Protein AF-A0A349GW10-F1 (afdb_monomer)

Foldseek 3Di:
DDDDDDDDDDDDDDDDPDDDDDPPPPPPDDPDDVVNVVVVVLVVLLVVLLVLLVVCVVVPHDLVSVLVSLVVLLVPPDCSSLSSLVSSLVVCLPPVVVLVSSLVVLLVVCVSPLSSLLSSLLSQLQSCQVVVNLVSNLVSLVVSVVSVRQLVSCQVSLVSSLLSDLQPDDPVSLVSSLVSLVVSLPDPPDDLVVVLVSLVSNLVSCVSVLVLVSNLVSLVVPRRPDDPVVSLLSNLQSVLSVCVVVVNLVSSLVSLVVNLVVLVPDPFFDQDPSPRDGADSLLVNLVSLLVNLVSLVPPPPSNVVSLVSLVSSLVSLVVRLVPDDCPDPNNVVSVVSSVVRDDRDD

Sequence (346 aa):
MKQWAWLLGLAVVIVVVVLSWDRDASVQDPPVDPRVAEEQARQQRIEQQKSIGLDLIQRGLPEAAFAHYLAQVDVLGDPVVGQGIIAVLNLARTNDVLIGQFVASAYEQGDRLPVTRNRVASWTLTRATDAADAGGFIKATRTAIERGTPADGLYAAFSKGFYGFIEKTGDGDRAAIMDLLGTLRKAPDLADSLRGAYAAAALDGAFIMNDFKTVKAIVDAGVPGYDEAWHAELSEKAMAHLALQEGRPEEAIALFQKHIERVAAWKEPVINPMTGRPVPTEAVLGFNEKRIGDIWGGVPGREAEAAAAYRRARQHYQQALASLDPASPDYAEAARELEAVPAVVQ

Mean predicted aligned error: 10.68 Å

Secondary structure (DSSP, 8-state):
---------------------------PPPPPPHHHHHHHHHHHHHHHHHHHHHHHHHT---HHHHHHHHHHHHTT-SHHHHHHHHHHHHHGGG-HHHHHHHHHHHHHHHTT-HHHHHHHHHHHHHHHHHTT-HHHHHHHHHHHHHTT--HHHHHHHHHHHHHHHHTTS-HHHHHHHHHHHHHHHT-TT--HHHHHHHHHHHHHHHHHTT-HHHHHHHHHH--TT--HHHHHHHHHHHHHHHHHHTT-HHHHHHHHHHHHHHHTT--SPEEPTTT--EE-HHHHHHHHHHHHHHHHHTSTT-HHHHHHHHHHHHHHHHHHHHHS-TTSHHHHHHHHHHHHSPP---

Radius of gyration: 30.55 Å; Cα contacts (8 Å, |Δi|>4): 328; chains: 1; bounding box: 101×45×73 Å

Structure (mmCIF, N/CA/C/O backbone):
data_AF-A0A349GW10-F1
#
_entry.id   AF-A0A349GW10-F1
#
loop_
_atom_site.group_PDB
_atom_site.id
_atom_site.type_symbol
_atom_site.label_atom_id
_atom_site.label_alt_id
_atom_site.label_comp_id
_atom_site.label_asym_id
_atom_site.label_entity_id
_atom_site.label_seq_id
_atom_site.pdbx_PDB_ins_code
_atom_site.Cartn_x
_atom_site.Cartn_y
_atom_site.Cartn_z
_atom_site.occupancy
_atom_site.B_iso_or_equiv
_atom_site.auth_seq_id
_atom_site.auth_comp_id
_atom_site.auth_asym_id
_atom_site.auth_atom_id
_atom_site.pdbx_PDB_model_num
ATOM 1 N N . MET A 1 1 ? 59.932 26.415 33.134 1.00 37.25 1 MET A N 1
ATOM 2 C CA . MET A 1 1 ? 59.511 25.009 33.324 1.00 37.25 1 MET A CA 1
ATOM 3 C C . MET A 1 1 ? 59.114 24.496 31.950 1.00 37.25 1 MET A C 1
ATOM 5 O O . MET A 1 1 ? 58.154 25.004 31.399 1.00 37.25 1 MET A O 1
ATOM 9 N N . LYS A 1 2 ? 60.055 23.897 31.209 1.00 29.39 2 LYS A N 1
ATOM 10 C CA . LYS A 1 2 ? 60.314 22.441 31.139 1.00 29.39 2 LYS A CA 1
ATOM 11 C C . LYS A 1 2 ? 59.042 21.680 30.723 1.00 29.39 2 LYS A C 1
ATOM 13 O O . LYS A 1 2 ? 58.106 21.672 31.503 1.00 29.39 2 LYS A O 1
ATOM 18 N N . GLN A 1 3 ? 58.865 21.248 29.475 1.00 25.39 3 GLN A N 1
ATOM 19 C CA . GLN A 1 3 ? 59.630 20.306 28.635 1.00 25.39 3 GLN A CA 1
ATOM 20 C C . GLN A 1 3 ? 59.149 18.836 28.744 1.00 25.39 3 GLN A C 1
ATOM 22 O O . GLN A 1 3 ? 59.315 18.255 29.807 1.00 25.39 3 GLN A O 1
ATOM 27 N N . TRP A 1 4 ? 58.733 18.283 27.582 1.00 23.62 4 TRP A N 1
ATOM 28 C CA . TRP A 1 4 ? 58.955 16.909 27.051 1.00 23.62 4 TRP A CA 1
ATOM 29 C C . TRP A 1 4 ? 58.155 15.766 27.724 1.00 23.62 4 TRP A C 1
ATOM 31 O O . TRP A 1 4 ? 57.895 15.828 28.914 1.00 23.62 4 TRP A O 1
ATOM 41 N N . ALA A 1 5 ? 57.652 14.720 27.051 1.00 24.91 5 ALA A N 1
ATOM 42 C CA . ALA A 1 5 ? 58.102 13.912 25.898 1.00 24.91 5 ALA A CA 1
ATOM 43 C C . ALA A 1 5 ? 56.850 13.327 25.165 1.00 24.91 5 ALA A C 1
ATOM 45 O O . ALA A 1 5 ? 55.825 13.167 25.817 1.00 24.91 5 ALA A O 1
ATOM 46 N N . TRP A 1 6 ? 56.723 13.071 23.851 1.00 24.16 6 TRP A N 1
ATOM 47 C CA . TRP A 1 6 ? 57.549 12.422 22.808 1.00 24.16 6 TRP A CA 1
ATOM 48 C C . TRP A 1 6 ? 58.071 11.014 23.129 1.00 24.16 6 TRP A C 1
ATOM 50 O O . TRP A 1 6 ? 59.081 10.888 23.803 1.00 24.16 6 TRP A O 1
ATOM 60 N N . LEU A 1 7 ? 57.467 9.996 22.502 1.00 23.41 7 LEU A N 1
ATOM 61 C CA . LEU A 1 7 ? 58.130 8.850 21.849 1.00 23.41 7 LEU A CA 1
ATOM 62 C C . LEU A 1 7 ? 57.224 8.470 20.656 1.00 23.41 7 LEU A C 1
ATOM 64 O O . LEU A 1 7 ? 56.067 8.138 20.878 1.00 23.41 7 LEU A O 1
ATOM 68 N N . LEU A 1 8 ? 57.569 8.759 19.394 1.00 24.33 8 LEU A N 1
ATOM 69 C CA . LEU A 1 8 ? 58.637 8.227 18.510 1.00 24.33 8 LEU A CA 1
ATOM 70 C C . LEU A 1 8 ? 57.988 7.294 17.462 1.00 24.33 8 LEU A C 1
ATOM 72 O O . LEU A 1 8 ? 57.149 6.483 17.823 1.00 24.33 8 LEU A O 1
ATOM 76 N N . GLY A 1 9 ? 58.321 7.334 16.171 1.00 21.53 9 GLY A N 1
ATOM 77 C CA . GLY A 1 9 ? 59.378 8.058 15.453 1.00 21.53 9 GLY A CA 1
ATOM 78 C C . GLY A 1 9 ? 58.978 8.272 13.980 1.00 21.53 9 GLY A C 1
ATOM 79 O O . GLY A 1 9 ? 58.149 7.533 13.463 1.00 21.53 9 GLY A O 1
ATOM 80 N N . LEU A 1 10 ? 59.341 9.404 13.357 1.00 22.31 10 LEU A N 1
ATOM 81 C CA . LEU A 1 10 ? 60.647 9.703 12.717 1.00 22.31 10 LEU A CA 1
ATOM 82 C C . LEU A 1 10 ? 60.867 8.814 11.462 1.00 22.31 10 LEU A C 1
ATOM 84 O O . LEU A 1 10 ? 60.717 7.609 11.562 1.00 22.31 10 LEU A O 1
ATOM 88 N N . ALA A 1 11 ? 61.287 9.275 10.280 1.00 23.06 11 ALA A N 1
ATOM 89 C CA . ALA A 1 11 ? 61.864 10.552 9.872 1.00 23.06 11 ALA A CA 1
ATOM 90 C C . ALA A 1 11 ? 62.061 10.590 8.332 1.00 23.06 11 ALA A C 1
ATOM 92 O O . ALA A 1 11 ? 62.332 9.561 7.729 1.00 23.06 11 ALA A O 1
ATOM 93 N N . VAL A 1 12 ? 62.071 11.811 7.781 1.00 24.38 12 VAL A N 1
ATOM 94 C CA . VAL A 1 12 ? 63.100 12.365 6.866 1.00 24.38 12 VAL A CA 1
ATOM 95 C C . VAL A 1 12 ? 63.198 11.889 5.400 1.00 24.38 12 VAL A C 1
ATOM 97 O O . VAL A 1 12 ? 63.632 10.797 5.061 1.00 24.38 12 VAL A O 1
ATOM 100 N N . VAL A 1 13 ? 62.893 12.879 4.552 1.00 29.83 13 VAL A N 1
ATOM 101 C CA . VAL A 1 13 ? 63.378 13.212 3.202 1.00 29.83 13 VAL A CA 1
ATOM 102 C C . VAL A 1 13 ? 64.723 12.597 2.801 1.00 29.83 13 VAL A C 1
ATOM 104 O O . VAL A 1 13 ? 65.752 12.901 3.400 1.00 29.83 13 VAL A O 1
ATOM 107 N N . ILE A 1 14 ? 64.724 11.895 1.665 1.00 23.09 14 ILE A N 1
ATOM 108 C CA . ILE A 1 14 ? 65.900 11.712 0.811 1.00 23.09 14 ILE A CA 1
ATOM 109 C C . ILE A 1 14 ? 65.479 11.931 -0.651 1.00 23.09 14 ILE A C 1
ATOM 111 O O . ILE A 1 14 ? 64.796 11.106 -1.252 1.00 23.09 14 ILE A O 1
ATOM 115 N N . VAL A 1 15 ? 65.916 13.055 -1.223 1.00 31.78 15 VAL A N 1
ATOM 116 C CA . VAL A 1 15 ? 66.178 13.167 -2.662 1.00 31.78 15 VAL A CA 1
ATOM 117 C C . VAL A 1 15 ? 67.503 12.448 -2.901 1.00 31.78 15 VAL A C 1
ATOM 119 O O . VAL A 1 15 ? 68.541 12.909 -2.433 1.00 31.78 15 VAL A O 1
ATOM 122 N N . VAL A 1 16 ? 67.465 11.325 -3.616 1.00 25.53 16 VAL A N 1
ATOM 123 C CA . VAL A 1 16 ? 68.645 10.671 -4.193 1.00 25.53 16 VAL A CA 1
ATOM 124 C C . VAL A 1 16 ? 68.390 10.481 -5.683 1.00 25.53 16 VAL A C 1
ATOM 126 O O . VAL A 1 16 ? 67.643 9.609 -6.112 1.00 25.53 16 VAL A O 1
ATOM 129 N N . VAL A 1 17 ? 69.046 11.334 -6.466 1.00 34.88 17 VAL A N 1
ATOM 130 C CA . VAL A 1 17 ? 69.610 10.954 -7.759 1.00 34.88 17 VAL A CA 1
ATOM 131 C C . VAL A 1 17 ? 70.928 10.257 -7.437 1.00 34.88 17 VAL A C 1
ATOM 133 O O . VAL A 1 17 ? 71.883 10.950 -7.111 1.00 34.88 17 VAL A O 1
ATOM 136 N N . VAL A 1 18 ? 70.984 8.924 -7.503 1.00 28.66 18 VAL A N 1
ATOM 137 C CA . VAL A 1 18 ? 72.230 8.142 -7.617 1.00 28.66 18 VAL A CA 1
ATOM 138 C C . VAL A 1 18 ? 71.910 6.822 -8.335 1.00 28.66 18 VAL A C 1
ATOM 140 O O . VAL A 1 18 ? 71.316 5.918 -7.763 1.00 28.66 18 VAL A O 1
ATOM 143 N N . LEU A 1 19 ? 72.367 6.774 -9.588 1.00 28.94 19 LEU A N 1
ATOM 144 C CA . LEU A 1 19 ? 72.972 5.637 -10.292 1.00 28.94 19 LEU A CA 1
ATOM 145 C C . LEU A 1 19 ? 72.105 4.412 -10.620 1.00 28.94 19 LEU A C 1
ATOM 147 O O . LEU A 1 19 ? 71.852 3.538 -9.799 1.00 28.94 19 LEU A O 1
ATOM 151 N N . SER A 1 20 ? 71.790 4.322 -11.915 1.00 38.19 20 SER A N 1
ATOM 152 C CA . SER A 1 20 ? 72.195 3.204 -12.780 1.00 38.19 20 SER A CA 1
ATOM 153 C C . SER A 1 20 ? 72.760 1.986 -12.040 1.00 38.19 20 SER A C 1
ATOM 155 O O . SER A 1 20 ? 73.968 1.876 -11.810 1.00 38.19 20 SER A O 1
ATOM 157 N N . TRP A 1 21 ? 71.879 1.045 -11.735 1.00 31.58 21 TRP A N 1
ATOM 158 C CA . TRP A 1 21 ? 72.256 -0.351 -11.636 1.00 31.58 21 TRP A CA 1
ATOM 159 C C . TRP A 1 21 ? 71.508 -1.093 -12.727 1.00 31.58 21 TRP A C 1
ATOM 161 O O . TRP A 1 21 ? 70.279 -1.156 -12.718 1.00 31.58 21 TRP A O 1
ATOM 171 N N . ASP A 1 22 ? 72.291 -1.598 -13.679 1.00 45.16 22 ASP A N 1
ATOM 172 C CA . ASP A 1 22 ? 71.930 -2.692 -14.565 1.00 45.16 22 ASP A CA 1
ATOM 173 C C . ASP A 1 22 ? 71.231 -3.780 -13.749 1.00 45.16 22 ASP A C 1
ATOM 175 O O . ASP A 1 22 ? 71.850 -4.579 -13.045 1.00 45.16 22 ASP A O 1
ATOM 179 N N . ARG A 1 23 ? 69.907 -3.811 -13.852 1.00 41.03 23 ARG A N 1
ATOM 180 C CA . ARG A 1 23 ? 69.167 -5.059 -13.787 1.00 41.03 23 ARG A CA 1
ATOM 181 C C . ARG A 1 23 ? 68.609 -5.306 -15.172 1.00 41.03 23 ARG A C 1
ATOM 183 O O . ARG A 1 23 ? 67.430 -5.105 -15.437 1.00 41.03 23 ARG A O 1
ATOM 190 N N . ASP A 1 24 ? 69.494 -5.840 -16.003 1.00 49.19 24 ASP A N 1
ATOM 191 C CA . ASP A 1 24 ? 69.185 -6.908 -16.951 1.00 49.19 24 ASP A CA 1
ATOM 192 C C . ASP A 1 24 ? 68.631 -8.126 -16.181 1.00 49.19 24 ASP A C 1
ATOM 194 O O . ASP A 1 24 ? 69.223 -9.197 -16.062 1.00 49.19 24 ASP A O 1
ATOM 198 N N . ALA A 1 25 ? 67.471 -7.928 -15.570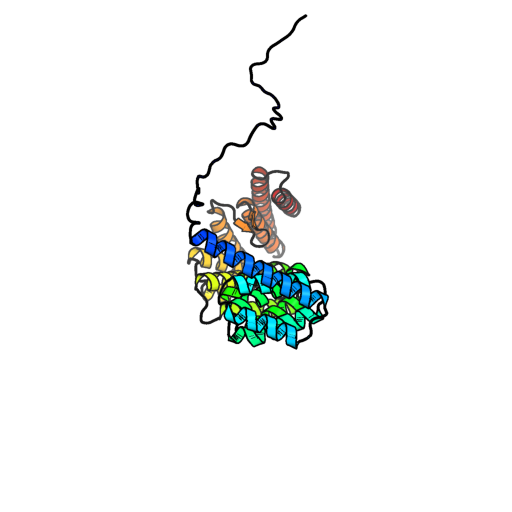 1.00 46.81 25 ALA A N 1
ATOM 199 C CA . ALA A 1 25 ? 66.612 -8.986 -15.105 1.00 46.81 25 ALA A CA 1
ATOM 200 C C . ALA A 1 25 ? 65.283 -8.690 -15.772 1.00 46.81 25 ALA A C 1
ATOM 202 O O . ALA A 1 25 ? 64.536 -7.813 -15.342 1.00 46.81 25 ALA A O 1
ATOM 203 N N . SER A 1 26 ? 65.035 -9.413 -16.856 1.00 54.06 26 SER A N 1
ATOM 204 C CA . SER A 1 26 ? 63.712 -9.703 -17.378 1.00 54.06 26 SER A CA 1
ATOM 205 C C . SER A 1 26 ? 62.850 -10.271 -16.246 1.00 54.06 26 SER A C 1
ATOM 207 O O . SER A 1 26 ? 62.633 -11.475 -16.130 1.00 54.06 26 SER A O 1
ATOM 209 N N . VAL A 1 27 ? 62.376 -9.396 -15.359 1.00 49.09 27 VAL A N 1
ATOM 210 C CA . VAL A 1 27 ? 61.263 -9.693 -14.472 1.00 49.09 27 VAL A CA 1
ATOM 211 C C . VAL A 1 27 ? 60.084 -9.790 -15.417 1.00 49.09 27 VAL A C 1
ATOM 213 O O . VAL A 1 27 ? 59.496 -8.788 -15.808 1.00 49.09 27 VAL A O 1
ATOM 216 N N . GLN A 1 28 ? 59.833 -11.009 -15.892 1.00 55.84 28 GLN A N 1
ATOM 217 C CA . GLN A 1 28 ? 58.570 -11.332 -16.522 1.00 55.84 28 GLN A CA 1
ATOM 218 C C . GLN A 1 28 ? 57.505 -10.925 -15.514 1.00 55.84 28 GLN A C 1
ATOM 220 O O . GLN A 1 28 ? 57.499 -11.441 -14.391 1.00 55.84 28 GLN A O 1
ATOM 225 N N . ASP A 1 29 ? 56.672 -9.955 -15.895 1.00 65.50 29 ASP A N 1
ATOM 226 C CA . ASP A 1 29 ? 55.489 -9.618 -15.122 1.00 65.50 29 ASP A CA 1
ATOM 227 C C . ASP A 1 29 ? 54.788 -10.933 -14.765 1.00 65.50 29 ASP A C 1
ATOM 229 O O . ASP A 1 29 ? 54.653 -11.806 -15.638 1.00 65.50 29 ASP A O 1
ATOM 233 N N . PRO A 1 30 ? 54.411 -11.137 -13.489 1.00 68.75 30 PRO A N 1
ATOM 234 C CA . PRO A 1 30 ? 53.708 -12.348 -13.107 1.00 68.75 30 PRO A CA 1
ATOM 235 C C . PRO A 1 30 ? 52.508 -12.501 -14.047 1.00 68.75 30 PRO A C 1
ATOM 237 O O . PRO A 1 30 ? 51.833 -11.502 -14.314 1.00 68.75 30 PRO A O 1
ATOM 240 N N . PRO A 1 31 ? 52.265 -13.706 -14.595 1.00 71.38 31 PRO A N 1
ATOM 241 C CA . PRO A 1 31 ? 51.205 -13.906 -15.568 1.00 71.38 31 PRO A CA 1
ATOM 242 C C . PRO A 1 31 ? 49.907 -13.352 -14.989 1.00 71.38 31 PRO A C 1
ATOM 244 O O . PRO A 1 31 ? 49.468 -13.779 -13.918 1.00 71.38 31 PRO A O 1
ATOM 247 N N . VAL A 1 32 ? 49.350 -12.346 -15.669 1.00 76.94 32 VAL A N 1
ATOM 248 C CA . VAL A 1 32 ? 48.095 -11.708 -15.271 1.00 76.94 32 VAL A CA 1
ATOM 249 C C . VAL A 1 32 ? 47.060 -12.813 -15.147 1.00 76.94 32 VAL A C 1
ATOM 251 O O . VAL A 1 32 ? 46.885 -13.595 -16.084 1.00 76.94 32 VAL A O 1
ATOM 254 N N . ASP A 1 33 ? 46.407 -12.893 -13.986 1.00 86.88 33 ASP A N 1
ATOM 255 C CA . ASP A 1 33 ? 45.313 -13.835 -13.771 1.00 86.88 33 ASP A CA 1
ATOM 256 C C . ASP A 1 33 ? 44.330 -13.694 -14.949 1.00 86.88 33 ASP A C 1
ATOM 258 O O . ASP A 1 33 ? 43.822 -12.588 -15.179 1.00 86.88 33 ASP A O 1
ATOM 262 N N . PRO A 1 34 ? 44.066 -14.767 -15.719 1.00 85.38 34 PRO A N 1
ATOM 263 C CA . PRO A 1 34 ? 43.175 -14.721 -16.873 1.00 85.38 34 PRO A CA 1
ATOM 264 C C . PRO A 1 34 ? 41.817 -14.083 -16.559 1.00 85.38 34 PRO A C 1
ATOM 266 O O . PRO A 1 34 ? 41.248 -13.411 -17.415 1.00 85.38 34 PRO A O 1
ATOM 269 N N . ARG A 1 35 ? 41.333 -14.213 -15.316 1.00 84.19 35 ARG A N 1
ATOM 270 C CA . ARG A 1 35 ? 40.083 -13.590 -14.855 1.00 84.19 35 ARG A CA 1
ATOM 271 C C . ARG A 1 35 ? 40.179 -12.068 -14.768 1.00 84.19 35 ARG A C 1
ATOM 273 O O . ARG A 1 35 ? 39.222 -11.369 -15.084 1.00 84.19 35 ARG A O 1
ATOM 280 N N . VAL A 1 36 ? 41.331 -11.543 -14.351 1.00 82.56 36 VAL A N 1
ATOM 281 C CA . VAL A 1 36 ? 41.587 -10.096 -14.276 1.00 82.56 36 VAL A CA 1
ATOM 282 C C . VAL A 1 36 ? 41.702 -9.508 -15.681 1.00 82.56 36 VAL A C 1
ATOM 284 O O . VAL A 1 36 ? 41.121 -8.457 -15.948 1.00 82.56 36 VAL A O 1
ATOM 287 N N . ALA A 1 37 ? 42.389 -10.201 -16.593 1.00 83.38 37 ALA A N 1
ATOM 288 C CA . ALA A 1 37 ? 42.483 -9.790 -17.993 1.00 83.38 37 ALA A CA 1
ATOM 289 C C . ALA A 1 37 ? 41.108 -9.800 -18.689 1.00 83.38 37 ALA A C 1
ATOM 291 O O . ALA A 1 37 ? 40.779 -8.872 -19.431 1.00 83.38 37 ALA A O 1
ATOM 292 N N . GLU A 1 38 ? 40.278 -10.811 -18.416 1.00 81.12 38 GLU A N 1
ATOM 293 C CA . GLU A 1 38 ? 38.915 -10.911 -18.943 1.00 81.12 38 GLU A CA 1
ATOM 294 C C . GLU A 1 38 ? 38.007 -9.783 -18.427 1.00 81.12 38 GLU A C 1
ATOM 296 O O . GLU A 1 38 ? 37.325 -9.135 -19.225 1.00 81.12 38 GLU A O 1
ATOM 301 N N . GLU A 1 39 ? 38.049 -9.475 -17.125 1.00 77.38 39 GLU A N 1
ATOM 302 C CA . GLU A 1 39 ? 37.280 -8.364 -16.549 1.00 77.38 39 GLU A CA 1
ATOM 303 C C . GLU A 1 39 ? 37.755 -7.004 -17.084 1.00 77.38 39 GLU A C 1
ATOM 305 O O . GLU A 1 39 ? 36.932 -6.153 -17.419 1.00 77.38 39 GLU A O 1
ATOM 310 N N . GLN A 1 40 ? 39.064 -6.787 -17.241 1.00 82.00 40 GLN A N 1
ATOM 311 C CA . GLN A 1 40 ? 39.596 -5.554 -17.837 1.00 82.00 40 GLN A CA 1
ATOM 312 C C . GLN A 1 40 ? 39.160 -5.388 -19.296 1.00 82.00 40 GLN A C 1
ATOM 314 O O . GLN A 1 40 ? 38.712 -4.307 -19.684 1.00 82.00 40 GLN A O 1
ATOM 319 N N . ALA A 1 41 ? 39.221 -6.458 -20.093 1.00 79.88 41 ALA A N 1
ATOM 320 C CA . ALA A 1 41 ? 38.716 -6.451 -21.462 1.00 79.88 41 ALA A CA 1
ATOM 321 C C . ALA A 1 41 ? 37.202 -6.183 -21.497 1.00 79.88 41 ALA A C 1
ATOM 323 O O . ALA A 1 41 ? 36.717 -5.456 -22.367 1.00 79.88 41 ALA A O 1
ATOM 324 N N . ARG A 1 42 ? 36.446 -6.714 -20.526 1.00 76.94 42 ARG A N 1
ATOM 325 C CA . ARG A 1 42 ? 35.016 -6.428 -20.364 1.00 76.94 42 ARG A CA 1
ATOM 326 C C . ARG A 1 42 ? 34.762 -4.945 -20.078 1.00 76.94 42 ARG A C 1
ATOM 328 O O . ARG A 1 42 ? 33.931 -4.342 -20.754 1.00 76.94 42 ARG A O 1
ATOM 335 N N . GLN A 1 43 ? 35.496 -4.342 -19.142 1.00 73.62 43 GLN A N 1
ATOM 336 C CA . GLN A 1 43 ? 35.368 -2.918 -18.804 1.00 73.62 43 GLN A CA 1
ATOM 337 C C . GLN A 1 43 ? 35.760 -2.000 -19.967 1.00 73.62 43 GLN A C 1
ATOM 339 O O . GLN A 1 43 ? 35.056 -1.033 -20.250 1.00 73.62 43 GLN A O 1
ATOM 344 N N . GLN A 1 44 ? 36.822 -2.326 -20.706 1.00 79.38 44 GLN A N 1
ATOM 345 C CA . GLN A 1 44 ? 37.203 -1.570 -21.903 1.00 79.38 44 GLN A CA 1
ATOM 346 C C . GLN A 1 44 ? 36.110 -1.606 -22.977 1.00 79.38 44 GLN A C 1
ATOM 348 O O . GLN A 1 44 ? 35.796 -0.568 -23.560 1.00 79.38 44 GLN A O 1
ATOM 353 N N . ARG A 1 45 ? 35.474 -2.768 -23.195 1.00 74.62 45 ARG A N 1
ATOM 354 C CA . ARG A 1 45 ? 34.317 -2.876 -24.099 1.00 74.62 45 ARG A CA 1
ATOM 355 C C . ARG A 1 45 ? 33.147 -2.004 -23.631 1.00 74.62 45 ARG A C 1
ATOM 357 O O . ARG A 1 45 ? 32.536 -1.336 -24.461 1.00 74.62 45 ARG A O 1
ATOM 364 N N . ILE A 1 46 ? 32.859 -1.962 -22.326 1.00 66.44 46 ILE A N 1
ATOM 365 C CA . ILE A 1 46 ? 31.819 -1.087 -21.753 1.00 66.44 46 ILE A CA 1
ATOM 366 C C . ILE A 1 46 ? 32.132 0.392 -22.030 1.00 66.44 46 ILE A C 1
ATOM 368 O O . ILE A 1 46 ? 31.273 1.114 -22.536 1.00 66.44 46 ILE A O 1
ATOM 372 N N . GLU A 1 47 ? 33.347 0.853 -21.727 1.00 71.69 47 GLU A N 1
ATOM 373 C CA . GLU A 1 47 ? 33.736 2.259 -21.912 1.00 71.69 47 GLU A CA 1
ATOM 374 C C . GLU A 1 47 ? 33.758 2.675 -23.388 1.00 71.69 47 GLU A C 1
ATOM 376 O O . GLU A 1 47 ? 33.289 3.761 -23.736 1.00 71.69 47 GLU A O 1
ATOM 381 N N . GLN A 1 48 ? 34.202 1.791 -24.283 1.00 75.69 48 GLN A N 1
ATOM 382 C CA . GLN A 1 48 ? 34.133 2.033 -25.722 1.00 75.69 48 GLN A CA 1
ATOM 383 C C . GLN A 1 48 ? 32.681 2.215 -26.191 1.00 75.69 48 GLN A C 1
ATOM 385 O O . GLN A 1 48 ? 32.378 3.154 -26.926 1.00 75.69 48 GLN A O 1
ATOM 390 N N . GLN A 1 49 ? 31.762 1.365 -25.726 1.00 67.94 49 GLN A N 1
ATOM 391 C CA . GLN A 1 49 ? 30.338 1.461 -26.060 1.00 67.94 49 GLN A CA 1
ATOM 392 C C . GLN A 1 49 ? 29.692 2.739 -25.507 1.00 67.94 49 GLN A C 1
ATOM 394 O O . GLN A 1 49 ? 28.865 3.349 -26.188 1.00 67.94 49 GLN A O 1
ATOM 399 N N . LYS A 1 50 ? 30.084 3.182 -24.305 1.00 65.50 50 LYS A N 1
ATOM 400 C CA . LYS A 1 50 ? 29.661 4.480 -23.754 1.00 65.50 50 LYS A CA 1
ATOM 401 C C . LYS A 1 50 ? 30.148 5.638 -24.619 1.00 65.50 50 LYS A C 1
ATOM 403 O O . LYS A 1 50 ? 29.366 6.536 -24.915 1.00 65.50 50 LYS A O 1
ATOM 408 N N . SER A 1 51 ? 31.415 5.608 -25.034 1.00 70.94 51 SER A N 1
ATOM 409 C CA . SER A 1 51 ? 32.012 6.644 -25.880 1.00 70.94 51 SER A CA 1
ATOM 410 C C . SER A 1 51 ? 31.316 6.746 -27.241 1.00 70.94 51 SER A C 1
ATOM 412 O O . SER A 1 51 ? 30.983 7.853 -27.658 1.00 70.94 51 SER A O 1
ATOM 414 N N . ILE A 1 52 ? 31.011 5.613 -27.885 1.00 69.81 52 ILE A N 1
ATOM 415 C CA . ILE A 1 52 ? 30.246 5.585 -29.143 1.00 69.81 52 ILE A CA 1
ATOM 416 C C . ILE A 1 52 ? 28.836 6.152 -28.926 1.00 69.81 52 ILE A C 1
ATOM 418 O O . ILE A 1 52 ? 28.399 7.017 -29.681 1.00 69.81 52 ILE A O 1
ATOM 422 N N . GLY A 1 53 ? 28.135 5.720 -27.873 1.00 65.44 53 GLY A N 1
ATOM 423 C CA . GLY A 1 53 ? 26.801 6.233 -27.550 1.00 65.44 53 GLY A CA 1
ATOM 424 C C . GLY A 1 53 ? 26.781 7.749 -27.303 1.00 65.44 53 GLY A C 1
ATOM 425 O O . GLY A 1 53 ? 25.896 8.444 -27.799 1.00 65.44 53 GLY A O 1
ATOM 426 N N . LEU A 1 54 ? 27.779 8.272 -26.584 1.00 62.47 54 LEU A N 1
ATOM 427 C CA . LEU A 1 54 ? 27.970 9.704 -26.329 1.00 62.47 54 LEU A CA 1
ATOM 428 C C . LEU A 1 54 ? 28.182 10.505 -27.613 1.00 62.47 54 LEU A C 1
ATOM 430 O O . LEU A 1 54 ? 27.521 11.524 -27.811 1.00 62.47 54 LEU A O 1
ATOM 434 N N . ASP A 1 55 ? 29.086 10.044 -28.475 1.00 67.62 55 ASP A N 1
ATOM 435 C CA . ASP A 1 55 ? 29.398 10.701 -29.746 1.00 67.62 55 ASP A CA 1
ATOM 436 C C . ASP A 1 55 ? 28.161 10.760 -30.653 1.00 67.62 55 ASP A C 1
ATOM 438 O O . ASP A 1 55 ? 27.844 11.802 -31.228 1.00 67.62 55 ASP A O 1
ATOM 442 N N . LEU A 1 56 ? 27.391 9.671 -30.704 1.00 63.47 56 LEU A N 1
ATOM 443 C CA . LEU A 1 56 ? 26.150 9.615 -31.467 1.00 63.47 56 LEU A CA 1
ATOM 444 C C . LEU A 1 56 ? 25.083 10.588 -30.936 1.00 63.47 56 LEU A C 1
ATOM 446 O O . LEU A 1 56 ? 24.436 11.269 -31.731 1.00 63.47 56 LEU A O 1
ATOM 450 N N . ILE A 1 57 ? 24.922 10.703 -29.612 1.00 58.81 57 ILE A N 1
ATOM 451 C CA . ILE A 1 57 ? 24.010 11.680 -28.991 1.00 58.81 57 ILE A CA 1
ATOM 452 C C . ILE A 1 57 ? 24.441 13.113 -29.321 1.00 58.81 57 ILE A C 1
ATOM 454 O O . ILE A 1 57 ? 23.611 13.927 -29.727 1.00 58.81 57 ILE A O 1
ATOM 458 N N . GLN A 1 58 ? 25.733 13.422 -29.176 1.00 64.44 58 GLN A N 1
ATOM 459 C CA . GLN A 1 58 ? 26.275 14.763 -29.421 1.00 64.44 58 GLN A CA 1
ATOM 460 C C . GLN A 1 58 ? 26.108 15.214 -30.876 1.00 64.44 58 GLN A C 1
ATOM 462 O O . GLN A 1 58 ? 25.949 16.405 -31.134 1.00 64.44 58 GLN A O 1
ATOM 467 N N . ARG A 1 59 ? 26.108 14.272 -31.824 1.00 65.81 59 ARG A N 1
ATOM 468 C CA . ARG A 1 59 ? 25.965 14.548 -33.261 1.00 65.81 59 ARG A CA 1
ATOM 469 C C . ARG A 1 59 ? 24.519 14.640 -33.748 1.00 65.81 59 ARG A C 1
ATOM 471 O O . ARG A 1 59 ? 24.315 14.905 -34.928 1.00 65.81 59 ARG A O 1
ATOM 478 N N . GLY A 1 60 ? 23.532 14.442 -32.870 1.00 54.38 60 GLY A N 1
ATOM 479 C CA . GLY A 1 60 ? 22.126 14.362 -33.261 1.00 54.38 60 GLY A CA 1
ATOM 480 C C . GLY A 1 60 ? 21.863 13.069 -34.031 1.00 54.38 60 GLY A C 1
ATOM 481 O O . GLY A 1 60 ? 21.908 13.056 -35.255 1.00 54.38 60 GLY A O 1
ATOM 482 N N . LEU A 1 61 ? 21.635 11.986 -33.284 1.00 60.12 61 LEU A N 1
ATOM 483 C CA . LEU A 1 61 ? 21.450 10.602 -33.742 1.00 60.12 61 LEU A CA 1
ATOM 484 C C . LEU A 1 61 ? 20.702 10.474 -35.088 1.00 60.12 61 LEU A C 1
ATOM 486 O O . LEU A 1 61 ? 19.471 10.537 -35.112 1.00 60.12 61 LEU A O 1
ATOM 490 N N . PRO A 1 62 ? 21.397 10.193 -36.206 1.00 62.19 62 PRO A N 1
ATOM 491 C CA . PRO A 1 62 ? 20.743 9.667 -37.393 1.00 62.19 62 PRO A CA 1
ATOM 492 C C . PRO A 1 62 ? 20.259 8.247 -37.076 1.00 62.19 62 PRO A C 1
ATOM 494 O O . PRO A 1 62 ? 21.043 7.419 -36.606 1.00 62.19 62 PRO A O 1
ATOM 497 N N . GLU A 1 63 ? 18.992 7.950 -37.361 1.00 51.59 63 GLU A N 1
ATOM 498 C CA . GLU A 1 63 ? 18.328 6.657 -37.105 1.00 51.59 63 GLU A CA 1
ATOM 499 C C . GLU A 1 63 ? 19.179 5.442 -37.532 1.00 51.59 63 GLU A C 1
ATOM 501 O O . GLU A 1 63 ? 19.300 4.459 -36.801 1.00 51.59 63 GLU A O 1
ATOM 506 N N . ALA A 1 64 ? 19.881 5.554 -38.664 1.00 56.59 64 ALA A N 1
ATOM 507 C CA . ALA A 1 64 ? 20.772 4.519 -39.187 1.00 56.59 64 ALA A CA 1
ATOM 508 C C . ALA A 1 64 ? 22.018 4.254 -38.316 1.00 56.59 64 ALA A C 1
ATOM 510 O O . ALA A 1 64 ? 22.435 3.106 -38.165 1.00 56.59 64 ALA A O 1
ATOM 511 N N . ALA A 1 65 ? 22.619 5.293 -37.726 1.00 61.19 65 ALA A N 1
ATOM 512 C CA . ALA A 1 65 ? 23.793 5.145 -36.863 1.00 61.19 65 ALA A CA 1
ATOM 513 C C . ALA A 1 65 ? 23.414 4.514 -35.515 1.00 61.19 65 ALA A C 1
ATOM 515 O O . ALA A 1 65 ? 24.177 3.739 -34.940 1.00 61.19 65 ALA A O 1
ATOM 516 N N . PHE A 1 66 ? 22.197 4.794 -35.052 1.00 60.09 66 PHE A N 1
ATOM 517 C CA . PHE A 1 66 ? 21.638 4.187 -33.856 1.00 60.09 66 PHE A CA 1
ATOM 518 C C . PHE A 1 66 ? 21.255 2.713 -34.063 1.00 60.09 66 PHE A C 1
ATOM 520 O O . PHE A 1 66 ? 21.625 1.861 -33.256 1.00 60.09 66 PHE A O 1
ATOM 527 N N . ALA A 1 67 ? 20.604 2.382 -35.183 1.00 57.41 67 ALA A N 1
ATOM 528 C CA . ALA A 1 67 ? 20.334 0.995 -35.561 1.00 57.41 67 ALA A CA 1
ATOM 529 C C . ALA A 1 67 ? 21.633 0.178 -35.681 1.00 57.41 67 ALA A C 1
ATOM 531 O O . ALA A 1 67 ? 21.684 -0.972 -35.249 1.00 57.41 67 ALA A O 1
ATOM 532 N N . HIS A 1 68 ? 22.705 0.791 -36.198 1.00 63.72 68 HIS A N 1
ATOM 533 C CA . HIS A 1 68 ? 24.030 0.178 -36.252 1.00 63.72 68 HIS A CA 1
ATOM 534 C C . HIS A 1 68 ? 24.640 -0.045 -34.858 1.00 63.72 68 HIS A C 1
ATOM 536 O O . HIS A 1 68 ? 25.192 -1.113 -34.608 1.00 63.72 68 HIS A O 1
ATOM 542 N N . TYR A 1 69 ? 24.504 0.916 -33.935 1.00 66.06 69 TYR A N 1
ATOM 543 C CA . TYR A 1 69 ? 24.935 0.762 -32.541 1.00 66.06 69 TYR A CA 1
ATOM 544 C C . TYR A 1 69 ? 24.230 -0.415 -31.861 1.00 66.06 69 TYR A C 1
ATOM 546 O O . TYR A 1 69 ? 24.889 -1.299 -31.319 1.00 66.06 69 TYR A O 1
ATOM 554 N N . LEU A 1 70 ? 22.899 -0.483 -31.951 1.00 59.25 70 LEU A N 1
ATOM 555 C CA . LEU A 1 70 ? 22.142 -1.585 -31.359 1.00 59.25 70 LEU A CA 1
ATOM 556 C C . LEU A 1 70 ? 22.476 -2.944 -32.009 1.00 59.25 70 LEU A C 1
ATOM 558 O O . LEU A 1 70 ? 22.612 -3.939 -31.302 1.00 59.25 70 LEU A O 1
ATOM 562 N N . ALA A 1 71 ? 22.716 -2.982 -33.325 1.00 61.81 71 ALA A N 1
ATOM 563 C CA . ALA A 1 71 ? 23.151 -4.195 -34.019 1.00 61.81 71 ALA A CA 1
ATOM 564 C C . ALA A 1 71 ? 24.552 -4.670 -33.587 1.00 61.81 71 ALA A C 1
ATOM 566 O O . ALA A 1 71 ? 24.795 -5.872 -33.526 1.00 61.81 71 ALA A O 1
ATOM 567 N N . GLN A 1 72 ? 25.476 -3.759 -33.257 1.00 61.31 72 GLN A N 1
ATOM 568 C CA . GLN A 1 72 ? 26.783 -4.124 -32.687 1.00 61.31 72 GLN A CA 1
ATOM 569 C C . GLN A 1 72 ? 26.667 -4.631 -31.245 1.00 61.31 72 GLN A C 1
ATOM 571 O O . GLN A 1 72 ? 27.443 -5.481 -30.810 1.00 61.31 72 GLN A O 1
ATOM 576 N N . VAL A 1 73 ? 25.690 -4.111 -30.509 1.00 56.97 73 VAL A N 1
ATOM 577 C CA . VAL A 1 73 ? 25.373 -4.503 -29.138 1.00 56.97 73 VAL A CA 1
ATOM 578 C C . VAL A 1 73 ? 24.736 -5.911 -29.093 1.00 56.97 73 VAL A C 1
ATOM 580 O O . VAL A 1 73 ? 25.053 -6.676 -28.186 1.00 56.97 73 VAL A O 1
ATOM 583 N N . ASP A 1 74 ? 23.948 -6.313 -30.100 1.00 51.84 74 ASP A N 1
ATOM 584 C CA . ASP A 1 74 ? 23.342 -7.660 -30.241 1.00 51.84 74 ASP A CA 1
ATOM 585 C C . ASP A 1 74 ? 24.393 -8.795 -30.326 1.00 51.84 74 ASP A C 1
ATOM 587 O O . ASP A 1 74 ? 24.192 -9.901 -29.829 1.00 51.84 74 ASP A O 1
ATOM 591 N N . VAL A 1 75 ? 25.577 -8.507 -30.879 1.00 50.00 75 VAL A N 1
ATOM 592 C CA . VAL A 1 75 ? 26.660 -9.492 -31.091 1.00 50.00 75 VAL A CA 1
ATOM 593 C C . VAL A 1 75 ? 27.363 -9.906 -29.787 1.00 50.00 75 VAL A C 1
ATOM 595 O O . VAL A 1 75 ? 28.034 -10.935 -29.747 1.00 50.00 75 VAL A O 1
ATOM 598 N N . LEU A 1 76 ? 27.230 -9.126 -28.710 1.00 47.03 76 LEU A N 1
ATOM 599 C CA . LEU A 1 76 ? 28.084 -9.262 -27.525 1.00 47.03 76 LEU A CA 1
ATOM 600 C C . LEU A 1 76 ? 27.502 -10.102 -26.385 1.00 47.03 76 LEU A C 1
ATOM 602 O O . LEU A 1 76 ? 28.246 -10.358 -25.447 1.00 47.03 76 LEU A O 1
ATOM 606 N N . GLY A 1 77 ? 26.230 -10.518 -26.455 1.00 51.75 77 GLY A N 1
ATOM 607 C CA . GLY A 1 77 ? 25.598 -11.470 -25.527 1.00 51.75 77 GLY A CA 1
ATOM 608 C C . GLY A 1 77 ? 26.090 -11.413 -24.071 1.00 51.75 77 GLY A C 1
ATOM 609 O O . GLY A 1 77 ? 26.675 -12.382 -23.609 1.00 51.75 77 GLY A O 1
ATOM 610 N N . ASP A 1 78 ? 25.913 -10.293 -23.354 1.00 56.72 78 ASP A N 1
ATOM 611 C CA . ASP A 1 78 ? 26.474 -10.125 -21.995 1.00 56.72 78 ASP A CA 1
ATOM 612 C C . ASP A 1 78 ? 25.839 -8.915 -21.250 1.00 56.72 78 ASP A C 1
ATOM 614 O O . ASP A 1 78 ? 25.362 -7.981 -21.904 1.00 56.72 78 ASP A O 1
ATOM 618 N N . PRO A 1 79 ? 25.862 -8.826 -19.896 1.00 56.00 79 PRO A N 1
ATOM 619 C CA . PRO A 1 79 ? 25.406 -7.678 -19.096 1.00 56.00 79 PRO A CA 1
ATOM 620 C C . PRO A 1 79 ? 26.013 -6.321 -19.486 1.00 56.00 79 PRO A C 1
ATOM 622 O O . PRO A 1 79 ? 25.449 -5.283 -19.122 1.00 56.00 79 PRO A O 1
ATOM 625 N N . VAL A 1 80 ? 27.122 -6.335 -20.234 1.00 57.84 80 VAL A N 1
ATOM 626 C CA . VAL A 1 80 ? 27.778 -5.190 -20.887 1.00 57.84 80 VAL A CA 1
ATOM 627 C C . VAL A 1 80 ? 26.820 -4.435 -21.810 1.00 57.84 80 VAL A C 1
ATOM 629 O O . VAL A 1 80 ? 26.723 -3.210 -21.731 1.00 57.84 80 VAL A O 1
ATOM 632 N N . VAL A 1 81 ? 26.044 -5.165 -22.614 1.00 62.28 81 VAL A N 1
ATOM 633 C CA . VAL A 1 81 ? 25.014 -4.635 -23.525 1.00 62.28 81 VAL A CA 1
ATOM 634 C C . VAL A 1 81 ? 24.006 -3.794 -22.758 1.00 62.28 81 VAL A C 1
ATOM 636 O O . VAL A 1 81 ? 23.723 -2.640 -23.083 1.00 62.28 81 VAL A O 1
ATOM 639 N N . GLY A 1 82 ? 23.515 -4.356 -21.659 1.00 62.28 82 GLY A N 1
ATOM 640 C CA . GLY A 1 82 ? 22.555 -3.666 -20.829 1.00 62.28 82 GLY A CA 1
ATOM 641 C C . GLY A 1 82 ? 23.141 -2.446 -20.112 1.00 62.28 82 GLY A C 1
ATOM 642 O O . GLY A 1 82 ? 22.380 -1.544 -19.773 1.00 62.28 82 GLY A O 1
ATOM 643 N N . GLN A 1 83 ? 24.445 -2.407 -19.812 1.00 63.97 83 GLN A N 1
ATOM 644 C CA . GLN A 1 83 ? 25.076 -1.225 -19.210 1.00 63.97 83 GLN A CA 1
ATOM 645 C C . GLN A 1 83 ? 25.257 -0.100 -20.236 1.00 63.97 83 GLN A C 1
ATOM 647 O O . GLN A 1 83 ? 25.023 1.058 -19.894 1.00 63.97 83 GLN A O 1
ATOM 652 N N . GLY A 1 84 ? 25.591 -0.435 -21.488 1.00 66.12 84 GLY A N 1
ATOM 653 C CA . GLY A 1 84 ? 25.624 0.519 -22.602 1.00 66.12 84 GLY A CA 1
ATOM 654 C C . GLY A 1 84 ? 24.258 1.162 -22.846 1.00 66.12 84 GLY A C 1
ATOM 655 O O . GLY A 1 84 ? 24.149 2.386 -22.866 1.00 66.12 84 GLY A O 1
ATOM 656 N N . ILE A 1 85 ? 23.195 0.351 -22.891 1.00 68.62 85 ILE A N 1
ATOM 657 C CA . ILE A 1 85 ? 21.804 0.824 -23.004 1.00 68.62 85 ILE A CA 1
ATOM 658 C C . ILE A 1 85 ? 21.447 1.802 -21.878 1.00 68.62 85 ILE A C 1
ATOM 660 O O . ILE A 1 85 ? 20.941 2.887 -22.148 1.00 68.62 85 ILE A O 1
ATOM 664 N N . ILE A 1 86 ? 21.746 1.462 -20.620 1.00 67.06 86 ILE A N 1
ATOM 665 C CA . ILE A 1 86 ? 21.453 2.341 -19.476 1.00 67.06 86 ILE A CA 1
ATOM 666 C C . ILE A 1 86 ? 22.278 3.633 -19.531 1.00 67.06 86 ILE A C 1
ATOM 668 O O . ILE A 1 86 ? 21.759 4.697 -19.200 1.00 67.06 86 ILE A O 1
ATOM 672 N N . ALA A 1 87 ? 23.537 3.575 -19.969 1.00 67.12 87 ALA A N 1
ATOM 673 C CA . ALA A 1 87 ? 24.359 4.768 -20.139 1.00 67.12 87 ALA A CA 1
ATOM 674 C C . ALA A 1 87 ? 23.774 5.703 -21.208 1.00 67.12 87 ALA A C 1
ATOM 676 O O . ALA A 1 87 ? 23.597 6.889 -20.936 1.00 67.12 87 ALA A O 1
ATOM 677 N N . VAL A 1 88 ? 23.396 5.172 -22.376 1.00 67.56 88 VAL A N 1
ATOM 678 C CA . VAL A 1 88 ? 22.744 5.943 -23.449 1.00 67.56 88 VAL A CA 1
ATOM 679 C C . VAL A 1 88 ? 21.418 6.534 -22.968 1.00 67.56 88 VAL A C 1
ATOM 681 O O . VAL A 1 88 ? 21.181 7.724 -23.151 1.00 67.56 88 VAL A O 1
ATOM 684 N N . LEU A 1 89 ? 20.594 5.751 -22.271 1.00 68.88 89 LEU A N 1
ATOM 685 C CA . LEU A 1 89 ? 19.335 6.213 -21.680 1.00 68.88 89 LEU A CA 1
ATOM 686 C C . LEU A 1 89 ? 19.537 7.336 -20.651 1.00 68.88 89 LEU A C 1
ATOM 688 O O . LEU A 1 89 ? 18.792 8.316 -20.632 1.00 68.88 89 LEU A O 1
ATOM 692 N N . ASN A 1 90 ? 20.563 7.228 -19.805 1.00 69.00 90 ASN A N 1
ATOM 693 C CA . ASN A 1 90 ? 20.892 8.258 -18.822 1.00 69.00 90 ASN A CA 1
ATOM 694 C C . ASN A 1 90 ? 21.386 9.550 -19.478 1.00 69.00 90 ASN A C 1
ATOM 696 O O . ASN A 1 90 ? 21.043 10.635 -19.012 1.00 69.00 90 ASN A O 1
ATOM 700 N N . LEU A 1 91 ? 22.142 9.441 -20.568 1.00 67.06 91 LEU A N 1
ATOM 701 C CA . LEU A 1 91 ? 22.618 10.584 -21.345 1.00 67.06 91 LEU A CA 1
ATOM 702 C C . LEU A 1 91 ? 21.496 11.243 -22.148 1.00 67.06 91 LEU A C 1
ATOM 704 O O . LEU A 1 91 ? 21.452 12.464 -22.259 1.00 67.06 91 LEU A O 1
ATOM 708 N N . ALA A 1 92 ? 20.544 10.449 -22.634 1.00 64.50 92 ALA A N 1
ATOM 709 C CA . ALA A 1 92 ? 19.366 10.932 -23.338 1.00 64.50 92 ALA A CA 1
ATOM 710 C C . ALA A 1 92 ? 18.343 11.620 -22.415 1.00 64.50 92 ALA A C 1
ATOM 712 O O . ALA A 1 92 ? 17.365 12.162 -22.924 1.00 64.50 92 ALA A O 1
ATOM 713 N N . ARG A 1 93 ? 18.545 11.654 -21.078 1.00 66.00 93 ARG A N 1
ATOM 714 C CA . ARG A 1 93 ? 17.566 12.188 -20.100 1.00 66.00 93 ARG A CA 1
ATOM 715 C C . ARG A 1 93 ? 17.034 13.585 -20.431 1.00 66.00 93 ARG A C 1
ATOM 717 O O . ARG A 1 93 ? 15.931 13.889 -19.976 1.00 66.00 93 ARG A O 1
ATOM 724 N N . THR A 1 94 ? 17.789 14.386 -21.181 1.00 67.19 94 THR A N 1
ATOM 725 C CA . THR A 1 94 ? 17.495 15.775 -21.553 1.00 67.19 94 THR A CA 1
ATOM 726 C C . THR A 1 94 ? 16.744 15.941 -22.883 1.00 67.19 94 THR A C 1
ATOM 728 O O . THR A 1 94 ? 16.414 17.072 -23.230 1.00 67.19 94 THR A O 1
ATOM 731 N N . ASN A 1 95 ? 16.455 14.864 -23.630 1.00 75.38 95 ASN A N 1
ATOM 732 C CA . ASN A 1 95 ? 15.761 14.931 -24.922 1.00 75.38 95 ASN A CA 1
ATOM 733 C C . ASN A 1 95 ? 14.692 13.829 -25.065 1.00 75.38 95 ASN A C 1
ATOM 735 O O . ASN A 1 95 ? 14.992 12.692 -25.433 1.00 75.38 95 ASN A O 1
ATOM 739 N N . ASP A 1 96 ? 13.428 14.180 -24.807 1.00 70.06 96 ASP A N 1
ATOM 740 C CA . ASP A 1 96 ? 12.300 13.234 -24.799 1.00 70.06 96 ASP A CA 1
ATOM 741 C C . ASP A 1 96 ? 12.030 12.566 -26.157 1.00 70.06 96 ASP A C 1
ATOM 743 O O . ASP A 1 96 ? 11.595 11.414 -26.199 1.00 70.06 96 ASP A O 1
ATOM 747 N N . VAL A 1 97 ? 12.324 13.245 -27.272 1.00 72.31 97 VAL A N 1
ATOM 748 C CA . VAL A 1 97 ? 12.131 12.685 -28.622 1.00 72.31 97 VAL A CA 1
ATOM 749 C C . VAL A 1 97 ? 13.110 11.538 -28.865 1.00 72.31 97 VAL A C 1
ATOM 751 O O . VAL A 1 97 ? 12.699 10.451 -29.277 1.00 72.31 97 VAL A O 1
ATOM 754 N N . LEU A 1 98 ? 14.390 11.753 -28.545 1.00 67.06 98 LEU A N 1
ATOM 755 C CA . LEU A 1 98 ? 15.425 10.726 -28.681 1.00 67.06 98 LEU A CA 1
ATOM 756 C C . LEU A 1 98 ? 15.179 9.548 -27.734 1.00 67.06 98 LEU A C 1
ATOM 758 O O . LEU A 1 98 ? 15.389 8.402 -28.121 1.00 67.06 98 LEU A O 1
ATOM 762 N N . ILE A 1 99 ? 14.675 9.809 -26.523 1.00 72.00 99 ILE A N 1
ATOM 763 C CA . ILE A 1 99 ? 14.268 8.750 -25.589 1.00 72.00 99 ILE A CA 1
ATOM 764 C C . ILE A 1 99 ? 13.153 7.896 -26.190 1.00 72.00 99 ILE A C 1
ATOM 766 O O . ILE A 1 99 ? 13.242 6.671 -26.154 1.00 72.00 99 ILE A O 1
ATOM 770 N N . GLY A 1 100 ? 12.107 8.520 -26.739 1.00 73.75 100 GLY A N 1
ATOM 771 C CA . GLY A 1 100 ? 10.985 7.797 -27.335 1.00 73.75 100 GLY A CA 1
ATOM 772 C C . GLY A 1 100 ? 11.429 6.882 -28.478 1.00 73.75 100 GLY A C 1
ATOM 773 O O . GLY A 1 100 ? 11.056 5.709 -28.505 1.00 73.75 100 GLY A O 1
ATOM 774 N N . GLN A 1 101 ? 12.280 7.393 -29.373 1.00 72.06 101 GLN A N 1
ATOM 775 C CA . GLN A 1 101 ? 12.856 6.622 -30.481 1.00 72.06 101 GLN A CA 1
A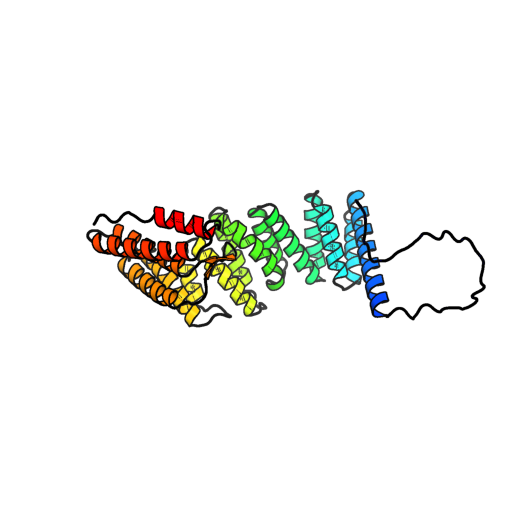TOM 776 C C . GLN A 1 101 ? 13.761 5.487 -29.987 1.00 72.06 101 GLN A C 1
ATOM 778 O O . GLN A 1 101 ? 13.654 4.360 -30.472 1.00 72.06 101 GLN A O 1
ATOM 783 N N . PHE A 1 102 ? 14.603 5.755 -28.983 1.00 72.62 102 PHE A N 1
ATOM 784 C CA . PHE A 1 102 ? 15.456 4.745 -28.362 1.00 72.62 102 PHE A CA 1
ATOM 785 C C . PHE A 1 102 ? 14.622 3.607 -27.774 1.00 72.62 102 PHE A C 1
ATOM 787 O O . PHE A 1 102 ? 14.876 2.441 -28.060 1.00 72.62 102 PHE A O 1
ATOM 794 N N . VAL A 1 103 ? 13.621 3.942 -26.956 1.00 77.38 103 VAL A N 1
ATOM 795 C CA . VAL A 1 103 ? 12.752 2.967 -26.288 1.00 77.38 103 VAL A CA 1
ATOM 796 C C . VAL A 1 103 ? 12.004 2.132 -27.324 1.00 77.38 103 VAL A C 1
ATOM 798 O O . VAL A 1 103 ? 11.98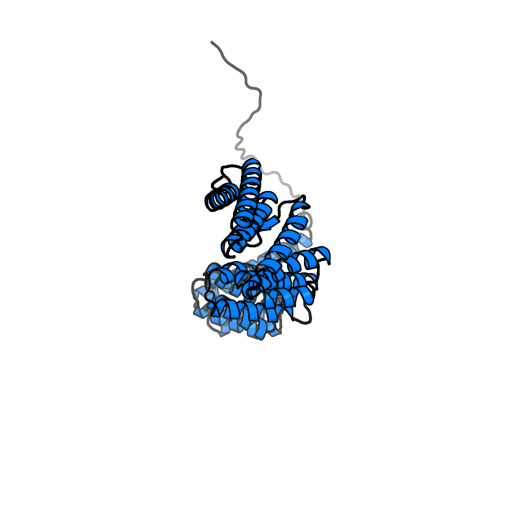3 0.909 -27.205 1.00 77.38 103 VAL A O 1
ATOM 801 N N . ALA A 1 104 ? 11.439 2.767 -28.356 1.00 78.69 104 ALA A N 1
ATOM 802 C CA . ALA A 1 104 ? 10.743 2.071 -29.434 1.00 78.69 104 ALA A CA 1
ATOM 803 C C . ALA A 1 104 ? 11.664 1.074 -30.154 1.00 78.69 104 ALA A C 1
ATOM 805 O O . ALA A 1 104 ? 11.345 -0.112 -30.221 1.00 78.69 104 ALA A O 1
ATOM 806 N N . SER A 1 105 ? 12.841 1.524 -30.595 1.00 73.56 105 SER A N 1
ATOM 807 C CA . SER A 1 105 ? 13.801 0.667 -31.295 1.00 73.56 105 SER A CA 1
ATOM 808 C C . SER A 1 105 ? 14.346 -0.449 -30.398 1.00 73.56 105 SER A C 1
ATOM 810 O O . SER A 1 105 ? 14.485 -1.589 -30.830 1.00 73.56 105 SER A O 1
ATOM 812 N N . ALA A 1 106 ? 14.593 -0.168 -29.116 1.00 74.06 106 ALA A N 1
ATOM 813 C CA . ALA A 1 106 ? 15.049 -1.177 -28.168 1.00 74.06 106 ALA A CA 1
ATOM 814 C C . ALA A 1 106 ? 13.976 -2.244 -27.884 1.00 74.06 106 ALA A C 1
ATOM 816 O O . ALA A 1 106 ? 14.324 -3.401 -27.652 1.00 74.06 106 ALA A O 1
ATOM 817 N N . TYR A 1 107 ? 12.684 -1.897 -27.944 1.00 77.44 107 TYR A N 1
ATOM 818 C CA . TYR A 1 107 ? 11.603 -2.885 -27.913 1.00 77.44 107 TYR A CA 1
ATOM 819 C C . TYR A 1 107 ? 11.508 -3.687 -29.215 1.00 77.44 107 TYR A C 1
ATOM 821 O O . TYR A 1 107 ? 11.353 -4.901 -29.143 1.00 77.44 107 TYR A O 1
ATOM 829 N N . GLU A 1 108 ? 11.639 -3.049 -30.381 1.00 75.75 108 GLU A N 1
ATOM 830 C CA . GLU A 1 108 ? 11.613 -3.727 -31.690 1.00 75.75 108 GLU A CA 1
ATOM 831 C C . GLU A 1 108 ? 12.765 -4.724 -31.855 1.00 75.75 108 GLU A C 1
ATOM 833 O O . GLU A 1 108 ? 12.575 -5.829 -32.356 1.00 75.75 108 GLU A O 1
ATOM 838 N N . GLN A 1 109 ? 13.961 -4.369 -31.386 1.00 68.44 109 GLN A N 1
ATOM 839 C CA . GLN A 1 109 ? 15.111 -5.276 -31.382 1.00 68.44 109 GLN A CA 1
ATOM 840 C C . GLN A 1 109 ? 15.081 -6.262 -30.208 1.00 68.44 109 GLN A C 1
ATOM 842 O O . GLN A 1 109 ? 15.676 -7.339 -30.266 1.00 68.44 109 GLN A O 1
ATOM 847 N N . GLY A 1 110 ? 14.356 -5.912 -29.144 1.00 59.41 110 GLY A N 1
ATOM 848 C CA . GLY A 1 110 ? 14.224 -6.683 -27.915 1.00 59.41 110 GLY A CA 1
ATOM 849 C C . GLY A 1 110 ? 13.629 -8.075 -28.110 1.00 59.41 110 GLY A C 1
ATOM 850 O O . GLY A 1 110 ? 13.876 -8.945 -27.269 1.00 59.41 110 GLY A O 1
ATOM 851 N N . ASP A 1 111 ? 12.933 -8.338 -29.221 1.00 61.62 111 ASP A N 1
ATOM 852 C CA . ASP A 1 111 ? 12.495 -9.686 -29.609 1.00 61.62 111 ASP A CA 1
ATOM 853 C C . ASP A 1 111 ? 13.647 -10.703 -29.601 1.00 61.62 111 ASP A C 1
ATOM 855 O O . ASP A 1 111 ? 13.431 -11.872 -29.283 1.00 61.62 111 ASP A O 1
ATOM 859 N N . ARG A 1 112 ? 14.888 -10.242 -29.808 1.00 64.44 112 ARG A N 1
ATOM 860 C CA . ARG A 1 112 ? 16.104 -11.064 -29.761 1.00 64.44 112 ARG A CA 1
ATOM 861 C C . ARG A 1 112 ? 16.755 -11.162 -28.377 1.00 64.44 112 ARG A C 1
ATOM 863 O O . ARG A 1 112 ? 17.480 -12.118 -28.127 1.00 64.44 112 ARG A O 1
ATOM 870 N N . LEU A 1 113 ? 16.484 -10.221 -27.463 1.00 72.31 113 LEU A N 1
ATOM 871 C CA . LEU A 1 113 ? 17.159 -10.103 -26.160 1.00 72.31 113 LEU A CA 1
ATOM 872 C C . LEU A 1 113 ? 16.184 -9.721 -25.020 1.00 72.31 113 LEU A C 1
ATOM 874 O O . LEU A 1 113 ? 15.986 -8.532 -24.742 1.00 72.31 113 LEU A O 1
ATOM 878 N N . PRO A 1 114 ? 15.618 -10.696 -24.279 1.00 75.44 114 PRO A N 1
ATOM 879 C CA . PRO A 1 114 ? 14.707 -10.441 -23.152 1.00 75.44 114 PRO A CA 1
ATOM 880 C C . PRO A 1 114 ? 15.271 -9.501 -22.069 1.00 75.44 114 PRO A C 1
ATOM 882 O O . PRO A 1 114 ? 14.553 -8.672 -21.512 1.00 75.44 114 PRO A O 1
ATOM 885 N N . VAL A 1 115 ? 16.583 -9.562 -21.811 1.00 77.25 115 VAL A N 1
ATOM 886 C CA . VAL A 1 115 ? 17.266 -8.691 -20.835 1.00 77.25 115 VAL A CA 1
ATOM 887 C C . VAL A 1 115 ? 17.183 -7.213 -21.231 1.00 77.25 115 VAL A C 1
ATOM 889 O O . VAL A 1 115 ? 17.038 -6.350 -20.362 1.00 77.25 115 VAL A O 1
ATOM 892 N N . THR A 1 116 ? 17.242 -6.906 -22.530 1.00 79.12 116 THR A N 1
ATOM 893 C CA . THR A 1 116 ? 17.116 -5.536 -23.044 1.00 79.12 116 THR A CA 1
ATOM 894 C C . THR A 1 116 ? 15.716 -4.990 -22.788 1.00 79.12 116 THR A C 1
ATOM 896 O O . THR A 1 116 ? 15.593 -3.887 -22.254 1.00 79.12 116 THR A O 1
ATOM 899 N N . ARG A 1 117 ? 14.668 -5.785 -23.054 1.00 83.81 117 ARG A N 1
ATOM 900 C CA . ARG A 1 117 ? 13.273 -5.407 -22.761 1.00 83.81 117 ARG A CA 1
ATOM 901 C C . ARG A 1 117 ? 13.076 -5.081 -21.283 1.00 83.81 117 ARG A C 1
ATOM 903 O O . ARG A 1 117 ? 12.600 -3.995 -20.964 1.00 83.81 117 ARG A O 1
ATOM 910 N N . ASN A 1 118 ? 13.548 -5.950 -20.386 1.00 85.19 118 ASN A N 1
ATOM 911 C CA . ASN A 1 118 ? 13.446 -5.732 -18.938 1.00 85.19 118 ASN A CA 1
ATOM 912 C C . ASN A 1 118 ? 14.121 -4.432 -18.485 1.00 85.19 118 ASN A C 1
ATOM 914 O O . ASN A 1 118 ? 13.568 -3.696 -17.666 1.00 85.19 118 ASN A O 1
ATOM 918 N N . ARG A 1 119 ? 15.310 -4.124 -19.020 1.00 84.38 119 ARG A N 1
ATOM 919 C CA . ARG A 1 119 ? 16.050 -2.904 -18.662 1.00 84.38 119 ARG A CA 1
ATOM 920 C C . ARG A 1 119 ? 15.376 -1.643 -19.183 1.00 84.38 119 ARG A C 1
ATOM 922 O O . ARG A 1 119 ? 15.282 -0.670 -18.440 1.00 84.38 119 ARG A O 1
ATOM 929 N N . VAL A 1 120 ? 14.897 -1.664 -20.426 1.00 86.81 120 VAL A N 1
ATOM 930 C CA . VAL A 1 120 ? 14.168 -0.539 -21.026 1.00 86.81 120 VAL A CA 1
ATOM 931 C C . VAL A 1 120 ? 12.880 -0.281 -20.251 1.00 86.81 120 VAL A C 1
ATOM 933 O O . VAL A 1 120 ? 12.645 0.850 -19.827 1.00 86.81 120 VAL A O 1
ATOM 936 N N . ALA A 1 121 ? 12.098 -1.328 -19.979 1.00 91.56 121 ALA A N 1
ATOM 937 C CA . ALA A 1 121 ? 10.887 -1.224 -19.180 1.00 91.56 121 ALA A CA 1
ATOM 938 C C . ALA A 1 121 ? 11.187 -0.656 -17.787 1.00 91.56 121 ALA A C 1
ATOM 940 O O . ALA A 1 121 ? 10.671 0.404 -17.433 1.00 91.56 121 ALA A O 1
ATOM 941 N N . SER A 1 122 ? 12.107 -1.277 -17.042 1.00 90.69 122 SER A N 1
ATOM 942 C CA . SER A 1 122 ? 12.506 -0.821 -15.705 1.00 90.69 122 SER A CA 1
ATOM 943 C C . SER A 1 122 ? 12.953 0.641 -15.691 1.00 90.69 122 SER A C 1
ATOM 945 O O . SER A 1 122 ? 12.553 1.400 -14.806 1.00 90.69 122 SER A O 1
ATOM 947 N N . TRP A 1 123 ? 13.747 1.064 -16.680 1.00 88.88 123 TRP A N 1
ATOM 948 C CA . TRP A 1 123 ? 14.191 2.450 -16.795 1.00 88.88 123 TRP A CA 1
ATOM 949 C C . TRP A 1 123 ? 13.023 3.405 -17.065 1.00 88.88 123 TRP A C 1
ATOM 951 O O . TRP A 1 123 ? 12.916 4.426 -16.388 1.00 88.88 123 TRP A O 1
ATOM 961 N N . THR A 1 124 ? 12.117 3.071 -17.992 1.00 91.50 124 THR A N 1
ATOM 962 C CA . THR A 1 124 ? 10.950 3.922 -18.298 1.00 91.50 124 THR A CA 1
ATOM 963 C C . THR A 1 124 ? 9.999 4.065 -17.108 1.00 91.50 124 THR A C 1
ATOM 965 O O . THR A 1 124 ? 9.598 5.186 -16.794 1.00 91.50 124 THR A O 1
ATOM 968 N N . LEU A 1 125 ? 9.705 2.973 -16.389 1.00 95.12 125 LEU A N 1
ATOM 969 C CA . LEU A 1 125 ? 8.888 2.999 -15.169 1.00 95.12 125 LEU A CA 1
ATOM 970 C C . LEU A 1 125 ? 9.563 3.825 -14.067 1.00 95.12 125 LEU A C 1
ATOM 972 O O . LEU A 1 125 ? 8.911 4.636 -13.407 1.00 95.12 125 LEU A O 1
ATOM 976 N N . THR A 1 126 ? 10.878 3.659 -13.890 1.00 92.56 126 THR A N 1
ATOM 977 C CA . THR A 1 126 ? 11.650 4.421 -12.897 1.00 92.56 126 THR A CA 1
ATOM 978 C C . THR A 1 126 ? 11.661 5.908 -13.230 1.00 92.56 126 THR A C 1
ATOM 980 O O . THR A 1 126 ? 11.415 6.719 -12.345 1.00 92.56 126 THR A O 1
ATOM 983 N N . ARG A 1 127 ? 11.870 6.281 -14.500 1.00 90.69 127 ARG A N 1
ATOM 984 C CA . ARG A 1 127 ? 11.819 7.682 -14.948 1.00 90.69 127 ARG A CA 1
ATOM 985 C C . ARG A 1 127 ? 10.452 8.303 -14.674 1.00 90.69 127 ARG A C 1
ATOM 987 O O . ARG A 1 127 ? 10.409 9.409 -14.149 1.00 90.69 127 ARG A O 1
ATOM 994 N N . ALA A 1 128 ? 9.364 7.607 -15.008 1.00 94.50 128 ALA A N 1
ATOM 995 C CA . ALA A 1 128 ? 8.010 8.093 -14.743 1.00 94.50 128 ALA A CA 1
ATOM 996 C C . ALA A 1 128 ? 7.754 8.267 -13.237 1.00 94.50 128 ALA A C 1
ATOM 998 O O . ALA A 1 128 ? 7.228 9.291 -12.810 1.00 94.50 128 ALA A O 1
ATOM 999 N N . THR A 1 129 ? 8.212 7.308 -12.427 1.00 94.69 129 THR A N 1
ATOM 1000 C CA . THR A 1 129 ? 8.138 7.372 -10.959 1.00 94.69 129 THR A CA 1
ATOM 1001 C C . THR A 1 129 ? 8.908 8.570 -10.404 1.00 94.69 129 THR A C 1
ATOM 1003 O O . THR A 1 129 ? 8.353 9.361 -9.647 1.00 94.69 129 THR A O 1
ATOM 1006 N N . ASP A 1 130 ? 10.169 8.743 -10.808 1.00 92.69 130 ASP A N 1
ATOM 1007 C CA . ASP A 1 130 ? 11.027 9.839 -10.349 1.00 92.69 130 ASP A CA 1
ATOM 1008 C C . ASP A 1 130 ? 10.498 11.216 -10.808 1.00 92.69 130 ASP A C 1
ATOM 1010 O O . ASP A 1 130 ? 10.736 12.222 -10.143 1.00 92.69 130 ASP A O 1
ATOM 1014 N N . ALA A 1 131 ? 9.765 11.266 -11.927 1.00 93.12 131 ALA A N 1
ATOM 1015 C CA . ALA A 1 131 ? 9.098 12.465 -12.438 1.00 93.12 131 ALA A CA 1
ATOM 1016 C C . ALA A 1 131 ? 7.698 12.709 -11.837 1.00 93.12 131 ALA A C 1
ATOM 1018 O O . ALA A 1 131 ? 7.059 13.695 -12.200 1.00 93.12 131 ALA A O 1
ATOM 1019 N N . ALA A 1 132 ? 7.213 11.828 -10.951 1.00 95.31 132 ALA A N 1
ATOM 1020 C CA . ALA A 1 132 ? 5.841 11.828 -10.438 1.00 95.31 132 ALA A CA 1
ATOM 1021 C C . ALA A 1 132 ? 4.761 11.853 -11.548 1.00 95.31 132 ALA A C 1
ATOM 1023 O O . ALA A 1 132 ? 3.681 12.413 -11.367 1.00 95.31 132 ALA A O 1
ATOM 1024 N N . ASP A 1 133 ? 5.039 11.212 -12.686 1.00 95.88 133 ASP A N 1
ATOM 1025 C CA . ASP A 1 133 ? 4.153 11.131 -13.850 1.00 95.88 133 ASP A CA 1
ATOM 1026 C C . ASP A 1 133 ? 3.368 9.808 -13.856 1.00 95.88 133 ASP A C 1
ATOM 1028 O O . ASP A 1 133 ? 3.818 8.787 -14.386 1.00 95.88 133 ASP A O 1
ATOM 1032 N N . ALA A 1 134 ? 2.173 9.827 -13.259 1.00 97.06 134 ALA A N 1
ATOM 1033 C CA . ALA A 1 134 ? 1.300 8.656 -13.179 1.00 97.06 134 ALA A CA 1
ATOM 1034 C C . ALA A 1 134 ? 0.848 8.159 -14.563 1.00 97.06 134 ALA A C 1
ATOM 1036 O O . ALA A 1 134 ? 0.855 6.954 -14.827 1.00 97.06 134 ALA A O 1
ATOM 1037 N N . GLY A 1 135 ? 0.512 9.079 -15.474 1.00 97.50 135 GLY A N 1
ATOM 1038 C CA . GLY A 1 135 ? 0.104 8.743 -16.839 1.00 97.50 135 GLY A CA 1
ATOM 1039 C C . GLY A 1 135 ? 1.240 8.081 -17.620 1.00 97.50 135 GLY A C 1
ATOM 1040 O O . GLY A 1 135 ? 1.034 7.061 -18.287 1.00 97.50 135 GLY A O 1
ATOM 1041 N N . GLY A 1 136 ? 2.460 8.603 -17.477 1.00 96.19 136 GLY A N 1
ATOM 1042 C CA . GLY A 1 136 ? 3.678 7.992 -17.999 1.00 96.19 136 GLY A CA 1
ATOM 1043 C C . GLY A 1 136 ? 3.944 6.607 -17.412 1.00 96.19 136 GLY A C 1
ATOM 1044 O O . GLY A 1 136 ? 4.267 5.686 -18.162 1.00 96.19 136 GLY A O 1
ATOM 1045 N N . PHE A 1 137 ? 3.746 6.421 -16.104 1.00 97.81 137 PHE A N 1
ATOM 1046 C CA . PHE A 1 137 ? 3.921 5.132 -15.426 1.00 97.81 137 PHE A CA 1
ATOM 1047 C C . PHE A 1 137 ? 2.931 4.071 -15.931 1.00 97.81 137 PHE A C 1
ATOM 1049 O O . PHE A 1 137 ? 3.338 2.957 -16.280 1.00 97.81 137 PHE A O 1
ATOM 1056 N N . ILE A 1 138 ? 1.648 4.430 -16.048 1.00 98.12 138 ILE A N 1
ATOM 1057 C CA . ILE A 1 138 ? 0.588 3.576 -16.608 1.00 98.12 138 ILE A CA 1
ATOM 1058 C C . ILE A 1 138 ? 0.930 3.185 -18.049 1.00 98.12 138 ILE A C 1
ATOM 1060 O O . ILE A 1 138 ? 0.935 2.000 -18.395 1.00 98.12 138 ILE A O 1
ATOM 1064 N N . LYS A 1 139 ? 1.269 4.171 -18.891 1.00 97.06 139 LYS A N 1
ATOM 1065 C CA . LYS A 1 139 ? 1.623 3.948 -20.299 1.00 97.06 139 LYS A CA 1
ATOM 1066 C C . LYS A 1 139 ? 2.854 3.053 -20.441 1.00 97.06 139 LYS A C 1
ATOM 1068 O O . LYS A 1 139 ? 2.841 2.134 -21.261 1.00 97.06 139 LYS A O 1
ATOM 1073 N N . ALA A 1 140 ? 3.905 3.307 -19.663 1.00 95.88 140 ALA A N 1
ATOM 1074 C CA . ALA A 1 140 ? 5.145 2.540 -19.708 1.00 95.88 140 ALA A CA 1
ATOM 1075 C C . ALA A 1 140 ? 4.923 1.084 -19.278 1.00 95.88 140 ALA A C 1
ATOM 1077 O O . ALA A 1 140 ? 5.373 0.172 -19.970 1.00 95.88 140 ALA A O 1
ATOM 1078 N N . THR A 1 141 ? 4.164 0.860 -18.201 1.00 97.62 141 THR A N 1
ATOM 1079 C CA . THR A 1 141 ? 3.819 -0.490 -17.731 1.00 97.62 141 THR A CA 1
ATOM 1080 C C . THR A 1 141 ? 2.997 -1.245 -18.772 1.00 97.62 141 THR A C 1
ATOM 1082 O O . THR A 1 141 ? 3.340 -2.373 -19.119 1.00 97.62 141 THR A O 1
ATOM 1085 N N . ARG A 1 142 ? 1.955 -0.614 -19.334 1.00 97.75 142 ARG A N 1
ATOM 1086 C CA . ARG A 1 142 ? 1.139 -1.221 -20.394 1.00 97.75 142 ARG A CA 1
ATOM 1087 C C . ARG A 1 142 ? 1.982 -1.590 -21.612 1.00 97.75 142 ARG A C 1
ATOM 1089 O O . ARG A 1 142 ? 1.912 -2.721 -22.076 1.00 97.75 142 ARG A O 1
ATOM 1096 N N . THR A 1 143 ? 2.831 -0.668 -22.066 1.00 94.75 143 THR A N 1
ATOM 1097 C CA . THR A 1 143 ? 3.742 -0.906 -23.194 1.00 94.75 143 THR A CA 1
ATOM 1098 C C . THR A 1 143 ? 4.666 -2.090 -22.907 1.00 94.75 143 THR A C 1
ATOM 1100 O O . THR A 1 143 ? 4.864 -2.937 -23.770 1.00 94.75 143 THR A O 1
ATOM 1103 N N . ALA A 1 144 ? 5.215 -2.188 -21.695 1.00 94.06 144 ALA A N 1
ATOM 1104 C CA . ALA A 1 144 ? 6.085 -3.298 -21.328 1.00 94.06 144 ALA A CA 1
ATOM 1105 C C . ALA A 1 144 ? 5.355 -4.652 -21.384 1.00 94.06 144 ALA A C 1
ATOM 1107 O O . ALA A 1 144 ? 5.906 -5.610 -21.932 1.00 94.06 144 ALA A O 1
ATOM 1108 N N . ILE A 1 145 ? 4.113 -4.715 -20.887 1.00 94.75 145 ILE A N 1
ATOM 1109 C CA . ILE A 1 145 ? 3.257 -5.910 -20.953 1.00 94.75 145 ILE A CA 1
ATOM 1110 C C . ILE A 1 145 ? 2.953 -6.278 -22.412 1.00 94.75 145 ILE A C 1
ATOM 1112 O O . ILE A 1 145 ? 3.178 -7.416 -22.816 1.00 94.75 145 ILE A O 1
ATOM 1116 N N . GLU A 1 146 ? 2.504 -5.317 -23.224 1.00 93.81 146 GLU A N 1
ATOM 1117 C CA . GLU A 1 146 ? 2.178 -5.518 -24.647 1.00 93.81 146 GLU A CA 1
ATOM 1118 C C . GLU A 1 146 ? 3.386 -5.994 -25.468 1.00 93.81 146 GLU A C 1
ATOM 1120 O O . GLU A 1 146 ? 3.235 -6.751 -26.425 1.00 93.81 146 GLU A O 1
ATOM 1125 N N . ARG A 1 147 ? 4.600 -5.589 -25.078 1.00 90.31 147 ARG A N 1
ATOM 1126 C CA . ARG A 1 147 ? 5.869 -6.009 -25.699 1.00 90.31 147 ARG A CA 1
ATOM 1127 C C . ARG A 1 147 ? 6.433 -7.317 -25.126 1.00 90.31 147 ARG A C 1
ATOM 1129 O O . ARG A 1 147 ? 7.576 -7.684 -25.418 1.00 90.31 147 ARG A O 1
ATOM 1136 N N . GLY A 1 148 ? 5.654 -8.022 -24.306 1.00 90.62 148 GLY A N 1
ATOM 1137 C CA . GLY A 1 148 ? 6.017 -9.324 -23.751 1.00 90.62 148 GLY A CA 1
ATOM 1138 C C . GLY A 1 148 ? 7.184 -9.261 -22.770 1.00 90.62 148 GLY A C 1
ATOM 1139 O O . GLY A 1 148 ? 7.976 -10.197 -22.709 1.00 90.62 148 GLY A O 1
ATOM 1140 N N . THR A 1 149 ? 7.332 -8.153 -22.040 1.00 91.38 149 THR A N 1
ATOM 1141 C CA . THR A 1 149 ? 8.313 -8.057 -20.952 1.00 91.38 149 THR A CA 1
ATOM 1142 C C . THR A 1 149 ? 7.869 -8.978 -19.814 1.00 91.38 149 THR A C 1
ATOM 1144 O O . THR A 1 149 ? 6.748 -8.817 -19.324 1.00 91.38 149 THR A O 1
ATOM 1147 N N . PRO A 1 150 ? 8.708 -9.936 -19.384 1.00 92.19 150 PRO A N 1
ATOM 1148 C CA . PRO A 1 150 ? 8.391 -10.806 -18.259 1.00 92.19 150 PRO A CA 1
ATOM 1149 C C . PRO A 1 150 ? 8.003 -10.029 -16.992 1.00 92.19 150 PRO A C 1
ATOM 1151 O O . PRO A 1 150 ? 8.643 -9.044 -16.617 1.00 92.19 150 PRO A O 1
ATOM 1154 N N . ALA A 1 151 ? 6.935 -10.473 -16.323 1.00 94.50 151 ALA A N 1
ATOM 1155 C CA . ALA A 1 151 ? 6.385 -9.790 -15.150 1.00 94.50 151 ALA A CA 1
ATOM 1156 C C . ALA A 1 151 ? 7.345 -9.788 -13.946 1.00 94.50 151 ALA A C 1
ATOM 1158 O O . ALA A 1 151 ? 7.293 -8.876 -13.120 1.00 94.50 151 ALA A O 1
ATOM 1159 N N . ASP A 1 152 ? 8.240 -10.769 -13.846 1.00 93.19 152 ASP A N 1
ATOM 1160 C CA . ASP A 1 152 ? 9.299 -10.815 -12.836 1.00 93.19 152 ASP A CA 1
ATOM 1161 C C . ASP A 1 152 ? 10.315 -9.676 -13.014 1.00 93.19 152 ASP A C 1
ATOM 1163 O O . ASP A 1 152 ? 10.653 -8.986 -12.051 1.00 93.19 152 ASP A O 1
ATOM 1167 N N . GLY A 1 153 ? 10.711 -9.400 -14.257 1.00 90.56 153 GLY A N 1
ATOM 1168 C CA . GLY A 1 153 ? 11.595 -8.298 -14.630 1.00 90.56 153 GLY A CA 1
ATOM 1169 C C . GLY A 1 153 ? 10.991 -6.909 -14.415 1.00 90.56 153 GLY A C 1
ATOM 1170 O O . GLY A 1 153 ? 11.731 -5.926 -14.393 1.00 90.56 153 GLY A O 1
ATOM 1171 N N . LEU A 1 154 ? 9.669 -6.815 -14.239 1.00 94.75 154 LEU A N 1
ATOM 1172 C CA . LEU A 1 154 ? 8.954 -5.563 -13.982 1.00 94.75 154 LEU A CA 1
ATOM 1173 C C . LEU A 1 154 ? 8.745 -5.270 -12.497 1.00 94.75 154 LEU A C 1
ATOM 1175 O O . LEU A 1 154 ? 8.603 -4.100 -12.139 1.00 94.75 154 LEU A O 1
ATOM 1179 N N . TYR A 1 155 ? 8.739 -6.294 -11.636 1.00 95.31 155 TYR A N 1
ATOM 1180 C CA . TYR A 1 155 ? 8.229 -6.170 -10.268 1.00 95.31 155 TYR A CA 1
ATOM 1181 C C . TYR A 1 155 ? 8.904 -5.050 -9.474 1.00 95.31 155 TYR A C 1
ATOM 1183 O O . TYR A 1 155 ? 8.215 -4.216 -8.897 1.00 95.31 155 TYR A O 1
ATOM 1191 N N . ALA A 1 156 ? 10.238 -4.984 -9.476 1.00 93.19 156 ALA A N 1
ATOM 1192 C CA . ALA A 1 156 ? 10.973 -3.997 -8.683 1.00 93.19 156 ALA A CA 1
ATOM 1193 C C . ALA A 1 156 ? 10.686 -2.543 -9.109 1.00 93.19 156 ALA A C 1
ATOM 1195 O O . ALA A 1 156 ? 10.534 -1.665 -8.262 1.00 93.19 156 ALA A O 1
ATOM 1196 N N . ALA A 1 157 ? 10.599 -2.279 -10.416 1.00 93.69 157 ALA A N 1
ATOM 1197 C CA . ALA A 1 157 ? 10.304 -0.940 -10.926 1.00 93.69 157 ALA A CA 1
ATOM 1198 C C . ALA A 1 157 ? 8.819 -0.585 -10.755 1.00 93.69 157 ALA A C 1
ATOM 1200 O O . ALA A 1 157 ? 8.492 0.550 -10.405 1.00 93.69 157 ALA A O 1
ATOM 1201 N N . PHE A 1 158 ? 7.930 -1.560 -10.964 1.00 96.75 158 PHE A N 1
ATOM 1202 C CA . PHE A 1 158 ? 6.496 -1.390 -10.772 1.00 96.75 158 PHE A CA 1
ATOM 1203 C C . PHE A 1 158 ? 6.155 -1.114 -9.306 1.00 96.75 158 PHE A C 1
ATOM 1205 O O . PHE A 1 158 ? 5.478 -0.132 -9.027 1.00 96.75 158 PHE A O 1
ATOM 1212 N N . SER A 1 159 ? 6.652 -1.921 -8.363 1.00 94.50 159 SER A N 1
ATOM 1213 C CA . SER A 1 159 ? 6.341 -1.779 -6.933 1.00 94.50 159 SER A CA 1
ATOM 1214 C C . SER A 1 159 ? 6.838 -0.452 -6.354 1.00 94.50 159 SER A C 1
ATOM 1216 O O . SER A 1 159 ? 6.118 0.183 -5.586 1.00 94.50 159 SER A O 1
ATOM 1218 N N . LYS A 1 160 ? 8.013 0.027 -6.791 1.00 91.25 160 LYS A N 1
ATOM 1219 C CA . LYS A 1 160 ? 8.527 1.358 -6.427 1.00 91.25 160 LYS A CA 1
ATOM 1220 C C . LYS A 1 160 ? 7.558 2.474 -6.839 1.00 91.25 160 LYS A C 1
ATOM 1222 O O . LYS A 1 160 ? 7.310 3.383 -6.051 1.00 91.25 160 LYS A O 1
ATOM 1227 N N . GLY A 1 161 ? 7.029 2.423 -8.064 1.00 94.25 161 GLY A N 1
ATOM 1228 C CA . GLY A 1 161 ? 6.070 3.418 -8.556 1.00 94.25 161 GLY A CA 1
ATOM 1229 C C . GLY A 1 161 ? 4.677 3.267 -7.949 1.00 94.25 161 GLY A C 1
ATOM 1230 O O . GLY A 1 161 ? 4.040 4.261 -7.609 1.00 94.25 161 GLY A O 1
ATOM 1231 N N . PHE A 1 162 ? 4.231 2.025 -7.755 1.00 96.25 162 PHE A N 1
ATOM 1232 C CA . PHE A 1 162 ? 2.896 1.669 -7.281 1.00 96.25 162 PHE A CA 1
ATOM 1233 C C . PHE A 1 162 ? 2.497 2.429 -6.012 1.00 96.25 162 PHE A C 1
ATOM 1235 O O . PHE A 1 162 ? 1.526 3.184 -6.046 1.00 96.25 162 PHE A O 1
ATOM 1242 N N . TYR A 1 163 ? 3.267 2.306 -4.926 1.00 90.88 163 TYR A N 1
ATOM 1243 C CA . TYR A 1 163 ? 2.933 2.961 -3.654 1.00 90.88 163 TYR A CA 1
ATOM 1244 C C . TYR A 1 163 ? 3.013 4.492 -3.739 1.00 90.88 163 TYR A C 1
ATOM 1246 O O . TYR A 1 163 ? 2.255 5.193 -3.073 1.00 90.88 163 TYR A O 1
ATOM 1254 N N . GLY A 1 164 ? 3.881 5.026 -4.605 1.00 90.75 164 GLY A N 1
ATOM 1255 C CA . GLY A 1 164 ? 3.980 6.464 -4.849 1.00 90.75 164 GLY A CA 1
ATOM 1256 C C . GLY A 1 164 ? 2.753 7.050 -5.554 1.00 90.75 164 GLY A C 1
ATOM 1257 O O . GLY A 1 164 ? 2.407 8.206 -5.302 1.00 90.75 164 GLY A O 1
ATOM 1258 N N . PHE A 1 165 ? 2.090 6.267 -6.408 1.00 95.44 165 PHE A N 1
ATOM 1259 C CA . PHE A 1 165 ? 0.962 6.726 -7.218 1.00 95.44 165 PHE A CA 1
ATOM 1260 C C . PHE A 1 165 ? -0.403 6.338 -6.661 1.00 95.44 165 PHE A C 1
ATOM 1262 O O . PHE A 1 165 ? -1.322 7.155 -6.723 1.00 95.44 165 PHE A O 1
ATOM 1269 N N . ILE A 1 166 ? -0.560 5.139 -6.097 1.00 94.44 166 ILE A N 1
ATOM 1270 C CA . ILE A 1 166 ? -1.872 4.640 -5.667 1.00 94.44 166 ILE A CA 1
ATOM 1271 C C . ILE A 1 166 ? -2.517 5.551 -4.610 1.00 94.44 166 ILE A C 1
ATOM 1273 O O . ILE A 1 166 ? -3.723 5.764 -4.630 1.00 94.44 166 ILE A O 1
ATOM 1277 N N . GLU A 1 167 ? -1.724 6.187 -3.744 1.00 89.12 167 GLU A N 1
ATOM 1278 C CA . GLU A 1 167 ? -2.226 7.126 -2.736 1.00 89.12 167 GLU A CA 1
ATOM 1279 C C . GLU A 1 167 ? -2.512 8.523 -3.314 1.00 89.12 167 GLU A C 1
ATOM 1281 O O . GLU A 1 167 ? -3.489 9.167 -2.936 1.00 89.12 167 GLU A O 1
ATOM 1286 N N . LYS A 1 168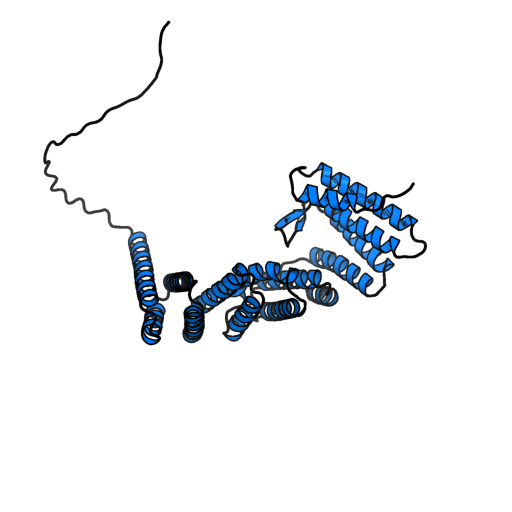 ? -1.690 8.995 -4.258 1.00 91.31 168 LYS A N 1
ATOM 1287 C CA . LYS A 1 168 ? -1.629 10.418 -4.649 1.00 91.31 168 LYS A CA 1
ATOM 1288 C C . LYS A 1 168 ? -2.391 10.768 -5.924 1.00 91.31 168 LYS A C 1
ATOM 1290 O O . LYS A 1 168 ? -2.533 11.946 -6.242 1.00 91.31 168 LYS A O 1
ATOM 1295 N N . THR A 1 169 ? -2.835 9.766 -6.672 1.00 93.31 169 THR A N 1
ATOM 1296 C CA . THR A 1 169 ? -3.497 9.953 -7.969 1.00 93.31 169 THR A CA 1
ATOM 1297 C C . THR A 1 169 ? -5.019 9.905 -7.850 1.00 93.31 169 THR A C 1
ATOM 1299 O O . THR A 1 169 ? -5.564 9.510 -6.819 1.00 93.31 169 THR A O 1
ATOM 1302 N N . GLY A 1 170 ? -5.718 10.360 -8.893 1.00 94.38 170 GLY A N 1
ATOM 1303 C CA . GLY A 1 170 ? -7.179 10.300 -8.952 1.00 94.38 170 GLY A CA 1
ATOM 1304 C C . GLY A 1 170 ? -7.697 8.883 -9.212 1.00 94.38 170 GLY A C 1
ATOM 1305 O O . GLY A 1 170 ? -6.961 8.011 -9.670 1.00 94.38 170 GLY A O 1
ATOM 1306 N N . ASP A 1 171 ? -8.991 8.663 -8.976 1.00 93.69 171 ASP A N 1
ATOM 1307 C CA . ASP A 1 171 ? -9.607 7.328 -9.045 1.00 93.69 171 ASP A CA 1
ATOM 1308 C C . ASP A 1 171 ? -9.435 6.630 -10.404 1.00 93.69 171 ASP A C 1
ATOM 1310 O O . ASP A 1 171 ? -9.278 5.4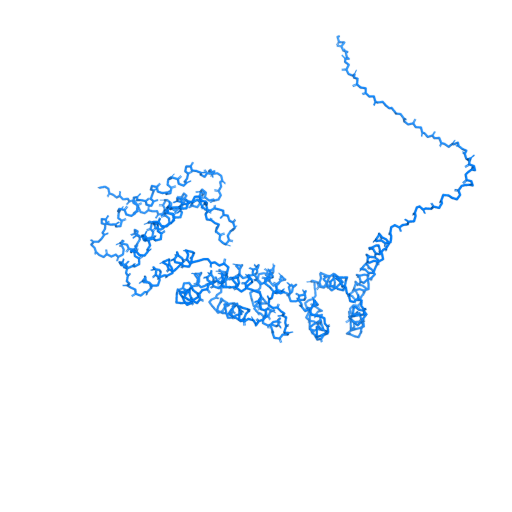11 -10.451 1.00 93.69 171 ASP A O 1
ATOM 1314 N N . GLY A 1 172 ? -9.396 7.390 -11.505 1.00 96.19 172 GLY A N 1
ATOM 1315 C CA . GLY A 1 172 ? -9.141 6.844 -12.842 1.00 96.19 172 GLY A CA 1
ATOM 1316 C C . GLY A 1 172 ? -7.744 6.231 -12.991 1.00 96.19 172 GLY A C 1
ATOM 1317 O O . GLY A 1 172 ? -7.612 5.111 -13.484 1.00 96.19 172 GLY A O 1
ATOM 1318 N N . ASP A 1 173 ? -6.709 6.928 -12.516 1.00 96.50 173 ASP A N 1
ATOM 1319 C CA . ASP A 1 173 ? -5.329 6.432 -12.550 1.00 96.50 173 ASP A CA 1
ATOM 1320 C C . ASP A 1 173 ? -5.144 5.262 -11.579 1.00 96.50 173 ASP A C 1
ATOM 1322 O O . ASP A 1 173 ? -4.531 4.256 -11.938 1.00 96.50 173 ASP A O 1
ATOM 1326 N N . ARG A 1 174 ? -5.737 5.339 -10.379 1.00 96.06 174 ARG A N 1
ATOM 1327 C CA . ARG A 1 174 ? -5.738 4.234 -9.406 1.00 96.06 174 ARG A CA 1
ATOM 1328 C C . ARG A 1 174 ? -6.344 2.965 -9.999 1.00 96.06 174 ARG A C 1
ATOM 1330 O O . ARG A 1 174 ? -5.725 1.905 -9.930 1.00 96.06 174 ARG A O 1
ATOM 1337 N N . ALA A 1 175 ? -7.512 3.073 -10.634 1.00 96.38 175 ALA A N 1
ATOM 1338 C CA . ALA A 1 175 ? -8.161 1.945 -11.295 1.00 96.38 175 ALA A CA 1
ATOM 1339 C C . ALA A 1 175 ? -7.283 1.355 -12.412 1.00 96.38 175 ALA A C 1
ATOM 1341 O O . ALA A 1 175 ? -7.139 0.136 -12.499 1.00 96.38 175 ALA A O 1
ATOM 1342 N N . ALA A 1 176 ? -6.638 2.201 -13.224 1.00 97.88 176 ALA A N 1
ATOM 1343 C CA . ALA A 1 176 ? -5.721 1.747 -14.268 1.00 97.88 176 ALA A CA 1
ATOM 1344 C C . ALA A 1 176 ? -4.484 1.030 -13.697 1.00 97.88 176 ALA A C 1
ATOM 1346 O O . ALA A 1 176 ? -4.066 0.004 -14.231 1.00 97.88 176 ALA A O 1
ATOM 1347 N N . ILE A 1 177 ? -3.907 1.531 -12.603 1.00 97.88 177 ILE A N 1
ATOM 1348 C CA . ILE A 1 177 ? -2.775 0.891 -11.917 1.00 97.88 177 ILE A CA 1
ATOM 1349 C C . ILE A 1 177 ? -3.185 -0.477 -11.354 1.00 97.88 177 ILE A C 1
ATOM 1351 O O . ILE A 1 177 ? -2.446 -1.450 -11.516 1.00 97.88 177 ILE A O 1
ATOM 1355 N N . MET A 1 178 ? -4.366 -0.572 -10.739 1.00 97.69 178 MET A N 1
ATOM 1356 C CA . MET A 1 178 ? -4.891 -1.831 -10.201 1.00 97.69 178 MET A CA 1
ATOM 1357 C C . MET A 1 178 ? -5.188 -2.868 -11.292 1.00 97.69 178 MET A C 1
ATOM 1359 O O . MET A 1 178 ? -4.927 -4.055 -11.093 1.00 97.69 178 MET A O 1
ATOM 1363 N N . ASP A 1 179 ? -5.670 -2.440 -12.459 1.00 97.44 179 ASP A N 1
ATOM 1364 C CA . ASP A 1 179 ? -5.869 -3.313 -13.622 1.00 97.44 179 ASP A CA 1
ATOM 1365 C C . ASP A 1 179 ? -4.539 -3.891 -14.148 1.00 97.44 179 ASP A C 1
ATOM 1367 O O . ASP A 1 179 ? -4.403 -5.103 -14.357 1.00 97.44 179 ASP A O 1
ATOM 1371 N N . LEU A 1 180 ? -3.505 -3.047 -14.264 1.00 97.75 180 LEU A N 1
ATOM 1372 C CA . LEU A 1 180 ? -2.155 -3.482 -14.648 1.00 97.75 180 LEU A CA 1
ATOM 1373 C C . LEU A 1 180 ? -1.576 -4.472 -13.634 1.00 97.75 180 LEU A C 1
ATOM 1375 O O . LEU A 1 180 ? -1.026 -5.504 -14.019 1.00 97.75 180 LEU A O 1
ATOM 1379 N N . LEU A 1 181 ? -1.744 -4.196 -12.342 1.00 96.88 181 LEU A N 1
ATOM 1380 C CA . LEU A 1 181 ? -1.330 -5.087 -11.262 1.00 96.88 181 LEU A CA 1
ATOM 1381 C C . LEU A 1 181 ? -2.044 -6.446 -11.338 1.00 96.88 181 LEU A C 1
ATOM 1383 O O . LEU A 1 181 ? -1.408 -7.498 -11.231 1.00 96.88 181 LEU A O 1
ATOM 1387 N N . GLY A 1 182 ? -3.354 -6.441 -11.597 1.00 95.50 182 GLY A N 1
ATOM 1388 C CA . GLY A 1 182 ? -4.140 -7.651 -11.830 1.00 95.50 182 GLY A CA 1
ATOM 1389 C C . GLY A 1 182 ? -3.652 -8.458 -13.037 1.00 95.50 182 GLY A C 1
ATOM 1390 O O . GLY A 1 182 ? -3.639 -9.691 -12.980 1.00 95.50 182 GLY A O 1
ATOM 1391 N N . THR A 1 183 ? -3.211 -7.778 -14.096 1.00 96.44 183 THR A N 1
ATOM 1392 C CA . THR A 1 183 ? -2.617 -8.397 -15.289 1.00 96.44 183 THR A CA 1
ATOM 1393 C C . THR A 1 183 ? -1.268 -9.044 -14.969 1.00 96.44 183 THR A C 1
ATOM 1395 O O . THR A 1 183 ? -1.087 -10.234 -15.228 1.00 96.44 183 THR A O 1
ATOM 1398 N N . LEU A 1 184 ? -0.349 -8.309 -14.333 1.00 96.25 184 LEU A N 1
ATOM 1399 C CA . LEU A 1 184 ? 0.985 -8.805 -13.963 1.00 96.25 184 LEU A CA 1
ATOM 1400 C C . LEU A 1 184 ? 0.910 -10.026 -13.036 1.00 96.25 184 LEU A C 1
ATOM 1402 O O . LEU A 1 184 ? 1.605 -11.017 -13.254 1.00 96.25 184 LEU A O 1
ATOM 1406 N N . ARG A 1 185 ? 0.002 -10.007 -12.052 1.00 95.12 185 ARG A N 1
ATOM 1407 C CA . ARG A 1 185 ? -0.216 -11.119 -11.110 1.00 95.12 185 ARG A CA 1
ATOM 1408 C C . ARG A 1 185 ? -0.633 -12.426 -11.792 1.00 95.12 185 ARG A C 1
ATOM 1410 O O . ARG A 1 185 ? -0.343 -13.515 -11.291 1.00 95.12 185 ARG A O 1
ATOM 1417 N N . LYS A 1 186 ? -1.363 -12.329 -12.906 1.00 94.25 186 LYS A N 1
ATOM 1418 C CA . LYS A 1 186 ? -1.900 -13.474 -13.658 1.00 94.25 186 LYS A CA 1
ATOM 1419 C C . LYS A 1 186 ? -0.941 -13.984 -14.736 1.00 94.25 186 LYS A C 1
ATOM 1421 O O . LYS A 1 186 ? -1.310 -14.903 -15.461 1.00 94.25 186 LYS A O 1
ATOM 1426 N N . ALA A 1 187 ? 0.271 -13.433 -14.837 1.00 94.69 187 ALA A N 1
ATOM 1427 C CA . ALA A 1 187 ? 1.266 -13.924 -15.781 1.00 94.69 187 ALA A CA 1
ATOM 1428 C C . ALA A 1 187 ? 1.539 -15.435 -15.555 1.00 94.69 187 ALA A C 1
ATOM 1430 O O . ALA A 1 187 ? 1.665 -15.867 -14.396 1.00 94.69 187 ALA A O 1
ATOM 1431 N N . PRO A 1 188 ? 1.590 -16.247 -16.632 1.00 90.25 188 PRO A N 1
ATOM 1432 C CA . PRO A 1 188 ? 1.669 -17.705 -16.532 1.00 90.25 188 PRO A CA 1
ATOM 1433 C C . PRO A 1 188 ? 2.979 -18.171 -15.887 1.00 90.25 188 PRO A C 1
ATOM 1435 O O . PRO A 1 188 ? 2.942 -18.981 -14.967 1.00 90.25 188 PRO A O 1
ATOM 1438 N N . ASP A 1 189 ? 4.108 -17.571 -16.268 1.00 88.12 189 ASP A N 1
ATOM 1439 C CA . ASP A 1 189 ? 5.453 -17.999 -15.845 1.00 88.12 189 ASP A CA 1
ATOM 1440 C C . ASP A 1 189 ? 5.950 -17.312 -14.561 1.00 88.12 189 ASP A C 1
ATOM 1442 O O . ASP A 1 189 ? 7.141 -17.296 -14.253 1.00 88.12 189 ASP A O 1
ATOM 1446 N N . LEU A 1 190 ? 5.042 -16.697 -13.802 1.00 93.62 190 LEU A N 1
ATOM 1447 C CA . LEU A 1 190 ? 5.395 -15.980 -12.586 1.00 93.62 190 LEU A CA 1
ATOM 1448 C C . LEU A 1 190 ? 5.665 -16.958 -11.435 1.00 93.62 190 LEU A C 1
ATOM 1450 O O . LEU A 1 190 ? 4.774 -17.716 -11.039 1.00 93.62 190 LEU A O 1
ATOM 1454 N N . ALA A 1 191 ? 6.872 -16.891 -10.869 1.00 93.88 191 ALA A N 1
ATOM 1455 C CA . ALA A 1 191 ? 7.238 -17.641 -9.670 1.00 93.88 191 ALA A CA 1
ATOM 1456 C C . ALA A 1 191 ? 6.278 -17.339 -8.506 1.00 93.88 191 ALA A C 1
ATOM 1458 O O . ALA A 1 191 ? 5.858 -16.193 -8.327 1.00 93.88 191 ALA A O 1
ATOM 1459 N N . ASP A 1 192 ? 5.979 -18.341 -7.676 1.00 92.56 192 ASP A N 1
ATOM 1460 C CA . ASP A 1 192 ? 5.000 -18.210 -6.587 1.00 92.56 192 ASP A CA 1
ATOM 1461 C C . ASP A 1 192 ? 5.336 -17.087 -5.603 1.00 92.56 192 ASP A C 1
ATOM 1463 O O . ASP A 1 192 ? 4.440 -16.363 -5.179 1.00 92.56 192 ASP A O 1
ATOM 1467 N N . SER A 1 193 ? 6.619 -16.872 -5.299 1.00 93.25 193 SER A N 1
ATOM 1468 C CA . SER A 1 193 ? 7.056 -15.767 -4.436 1.00 93.25 193 SER A CA 1
ATOM 1469 C C . SER A 1 193 ? 6.668 -14.399 -5.004 1.00 93.25 193 SER A C 1
ATOM 1471 O O . SER A 1 193 ? 6.156 -13.545 -4.282 1.00 93.25 193 SER A O 1
ATOM 1473 N N . LEU A 1 194 ? 6.845 -14.193 -6.310 1.00 94.69 194 LEU A N 1
ATOM 1474 C CA . LEU A 1 194 ? 6.451 -12.956 -6.983 1.00 94.69 194 LEU A CA 1
ATOM 1475 C C . LEU A 1 194 ? 4.939 -12.869 -7.186 1.00 94.69 194 LEU A C 1
ATOM 1477 O O . LEU A 1 194 ? 4.376 -11.778 -7.116 1.00 94.69 194 LEU A O 1
ATOM 1481 N N . ARG A 1 195 ? 4.256 -14.000 -7.390 1.00 94.69 195 ARG A N 1
ATOM 1482 C CA . ARG A 1 195 ? 2.789 -14.056 -7.430 1.00 94.69 195 ARG A CA 1
ATOM 1483 C C . ARG A 1 195 ? 2.188 -13.621 -6.097 1.00 94.69 195 ARG A C 1
ATOM 1485 O O . ARG A 1 195 ? 1.255 -12.819 -6.096 1.00 94.69 195 ARG A O 1
ATOM 1492 N N . GLY A 1 196 ? 2.766 -14.088 -4.991 1.00 94.62 196 GLY A N 1
ATOM 1493 C CA . GLY A 1 196 ? 2.469 -13.631 -3.637 1.00 94.62 196 GLY A CA 1
ATOM 1494 C C . GLY A 1 196 ? 2.723 -12.137 -3.462 1.00 94.62 196 GLY A C 1
ATOM 1495 O O . GLY A 1 196 ? 1.850 -11.419 -2.991 1.00 94.62 196 GLY A O 1
ATOM 1496 N N . ALA A 1 197 ? 3.866 -11.641 -3.938 1.00 94.69 197 ALA A N 1
ATOM 1497 C CA . ALA A 1 197 ? 4.226 -10.230 -3.834 1.00 94.69 197 ALA A CA 1
ATOM 1498 C C . ALA A 1 197 ? 3.267 -9.296 -4.607 1.00 94.69 197 ALA A C 1
ATOM 1500 O O . ALA A 1 197 ? 2.797 -8.294 -4.070 1.00 94.69 197 ALA A O 1
ATOM 1501 N N . TYR A 1 198 ? 2.894 -9.646 -5.843 1.00 96.38 198 TYR A N 1
ATOM 1502 C CA . TYR A 1 198 ? 1.875 -8.905 -6.596 1.00 96.38 198 TYR A CA 1
ATOM 1503 C C . TYR A 1 198 ? 0.477 -9.024 -5.971 1.00 96.38 198 TYR A C 1
ATOM 1505 O O . TYR A 1 198 ? -0.310 -8.081 -6.035 1.00 96.38 198 TYR A O 1
ATOM 1513 N N . ALA A 1 199 ? 0.140 -10.166 -5.367 1.00 95.38 199 ALA A N 1
ATOM 1514 C CA . ALA A 1 199 ? -1.112 -10.325 -4.634 1.00 95.38 199 ALA A CA 1
ATOM 1515 C C . ALA A 1 199 ? -1.155 -9.451 -3.368 1.00 95.38 199 ALA A C 1
ATOM 1517 O O . ALA A 1 199 ? -2.180 -8.818 -3.130 1.00 95.38 199 ALA A O 1
ATOM 1518 N N . ALA A 1 200 ? -0.051 -9.348 -2.624 1.00 93.88 200 ALA A N 1
ATOM 1519 C CA . ALA A 1 200 ? 0.085 -8.444 -1.483 1.00 93.88 200 ALA A CA 1
ATOM 1520 C C . ALA A 1 200 ? -0.052 -6.970 -1.905 1.00 93.88 200 ALA A C 1
ATOM 1522 O O . ALA A 1 200 ? -0.867 -6.250 -1.339 1.00 93.88 200 ALA A O 1
ATOM 1523 N N . ALA A 1 201 ? 0.624 -6.547 -2.980 1.00 95.00 201 ALA A N 1
ATOM 1524 C CA . ALA A 1 201 ? 0.444 -5.197 -3.522 1.00 95.00 201 ALA A CA 1
ATOM 1525 C C . ALA A 1 201 ? -1.016 -4.930 -3.944 1.00 95.00 201 ALA A C 1
ATOM 1527 O O . ALA A 1 201 ? -1.539 -3.835 -3.747 1.00 95.00 201 ALA A O 1
ATOM 1528 N N . ALA A 1 202 ? -1.702 -5.933 -4.507 1.00 95.69 202 ALA A N 1
ATOM 1529 C CA . ALA A 1 202 ? -3.102 -5.796 -4.909 1.00 95.69 202 ALA A CA 1
ATOM 1530 C C . ALA A 1 202 ? -4.041 -5.685 -3.700 1.00 95.69 202 ALA A C 1
ATOM 1532 O O . ALA A 1 202 ? -5.027 -4.952 -3.757 1.00 95.69 202 ALA A O 1
ATOM 1533 N N . LEU A 1 203 ? -3.732 -6.384 -2.607 1.00 95.31 203 LEU A N 1
ATOM 1534 C CA . LEU A 1 203 ? -4.428 -6.216 -1.336 1.00 95.31 203 LEU A CA 1
ATOM 1535 C C . LEU A 1 203 ? -4.246 -4.796 -0.808 1.00 95.31 203 LEU A C 1
ATOM 1537 O O . LEU A 1 203 ? -5.246 -4.134 -0.542 1.00 95.31 203 LEU A O 1
ATOM 1541 N N . ASP A 1 204 ? -3.009 -4.305 -0.730 1.00 93.56 204 ASP A N 1
ATOM 1542 C CA . ASP A 1 204 ? -2.712 -2.951 -0.248 1.00 93.56 204 ASP A CA 1
ATOM 1543 C C . ASP A 1 204 ? -3.441 -1.885 -1.072 1.00 93.56 204 ASP A C 1
ATOM 1545 O O . ASP A 1 204 ? -4.097 -1.004 -0.517 1.00 93.56 204 ASP A O 1
ATOM 1549 N N . GLY A 1 205 ? -3.392 -1.990 -2.404 1.00 94.75 205 GLY A N 1
ATOM 1550 C CA . GLY A 1 205 ? -4.098 -1.067 -3.293 1.00 94.75 205 GLY A CA 1
ATOM 1551 C C . GLY A 1 205 ? -5.610 -1.091 -3.091 1.00 94.75 205 GLY A C 1
ATOM 1552 O O . GLY A 1 205 ? -6.238 -0.036 -3.004 1.00 94.75 205 GLY A O 1
ATOM 1553 N N . ALA A 1 206 ? -6.197 -2.280 -2.939 1.00 95.69 206 ALA A N 1
ATOM 1554 C CA . ALA A 1 206 ? -7.621 -2.418 -2.656 1.00 95.69 206 ALA A CA 1
ATOM 1555 C C . ALA A 1 206 ? -7.996 -1.840 -1.277 1.00 95.69 206 ALA A C 1
ATOM 1557 O O . ALA A 1 206 ? -9.023 -1.174 -1.164 1.00 95.69 206 ALA A O 1
ATOM 1558 N N . PHE A 1 207 ? -7.151 -2.001 -0.251 1.00 93.62 207 PHE A N 1
ATOM 1559 C CA . PHE A 1 207 ? -7.326 -1.339 1.048 1.00 93.62 207 PHE A CA 1
ATOM 1560 C C . PHE A 1 207 ? -7.294 0.189 0.922 1.00 93.62 207 PHE A C 1
ATOM 1562 O O . PHE A 1 207 ? -8.187 0.857 1.439 1.00 93.62 207 PHE A O 1
ATOM 1569 N N . ILE A 1 208 ? -6.312 0.745 0.205 1.00 91.94 208 ILE A N 1
ATOM 1570 C CA . ILE A 1 208 ? -6.171 2.196 -0.018 1.00 91.94 208 ILE A CA 1
ATOM 1571 C C . ILE A 1 208 ? -7.394 2.764 -0.748 1.00 91.94 208 ILE A C 1
ATOM 1573 O O . ILE A 1 208 ? -7.871 3.851 -0.426 1.00 91.94 208 ILE A O 1
ATOM 1577 N N . MET A 1 209 ? -7.938 2.011 -1.704 1.00 93.75 209 MET A N 1
ATOM 1578 C CA . MET A 1 209 ? -9.132 2.386 -2.464 1.00 93.75 209 MET A CA 1
ATOM 1579 C C . MET A 1 209 ? -10.451 2.084 -1.737 1.00 93.75 209 MET A C 1
ATOM 1581 O O . MET A 1 209 ? -11.516 2.369 -2.280 1.00 93.75 209 MET A O 1
ATOM 1585 N N . ASN A 1 210 ? -10.409 1.523 -0.523 1.00 94.12 210 ASN A N 1
ATOM 1586 C CA . ASN A 1 210 ? -11.578 1.025 0.208 1.00 94.12 210 ASN A CA 1
ATOM 1587 C C . ASN A 1 210 ? -12.416 -0.005 -0.585 1.00 94.12 210 ASN A C 1
ATOM 1589 O O . ASN A 1 210 ? -13.627 -0.115 -0.385 1.00 94.12 210 ASN A O 1
ATOM 1593 N N . ASP A 1 211 ? -11.796 -0.782 -1.475 1.00 95.62 211 ASP A N 1
ATOM 1594 C CA . ASP A 1 211 ? -12.440 -1.869 -2.217 1.00 95.62 211 ASP A CA 1
ATOM 1595 C C . ASP A 1 211 ? -12.309 -3.198 -1.457 1.00 95.62 211 ASP A C 1
ATOM 1597 O O . ASP A 1 211 ? -11.586 -4.124 -1.839 1.00 95.62 211 ASP A O 1
ATOM 1601 N N . PHE A 1 212 ? -13.028 -3.303 -0.338 1.00 96.00 212 PHE A N 1
ATOM 1602 C CA . PHE A 1 212 ? -12.961 -4.484 0.528 1.00 96.00 212 PHE A CA 1
ATOM 1603 C C . PHE A 1 212 ? -13.571 -5.740 -0.106 1.00 96.00 212 PHE A C 1
ATOM 1605 O O . PHE A 1 212 ? -13.276 -6.851 0.336 1.00 96.00 212 PHE A O 1
ATOM 1612 N N . LYS A 1 213 ? -14.360 -5.599 -1.181 1.00 95.12 213 LYS A N 1
ATOM 1613 C CA . LYS A 1 213 ? -14.823 -6.743 -1.979 1.00 95.12 213 LYS A CA 1
ATOM 1614 C C . LYS A 1 213 ? -13.660 -7.375 -2.731 1.00 95.12 213 LYS A C 1
ATOM 1616 O O . LYS A 1 213 ? -13.505 -8.596 -2.687 1.00 95.12 213 LYS A O 1
ATOM 1621 N N . THR A 1 214 ? -12.816 -6.558 -3.360 1.00 95.12 214 THR A N 1
ATOM 1622 C CA . THR A 1 214 ? -11.581 -7.039 -3.985 1.00 95.12 214 THR A CA 1
ATOM 1623 C C . THR A 1 214 ? -10.627 -7.615 -2.945 1.00 95.12 214 THR A C 1
ATOM 1625 O O . THR A 1 214 ? -10.103 -8.705 -3.168 1.00 95.12 214 THR A O 1
ATOM 1628 N N . VAL A 1 215 ? -10.455 -6.966 -1.784 1.00 95.25 215 VAL A N 1
ATOM 1629 C CA . VAL A 1 215 ? -9.640 -7.526 -0.688 1.00 95.25 215 VAL A CA 1
ATOM 1630 C C . VAL A 1 215 ? -10.118 -8.933 -0.324 1.00 95.25 215 VAL A C 1
ATOM 1632 O O . VAL A 1 215 ? -9.328 -9.875 -0.361 1.00 95.25 215 VAL A O 1
ATOM 1635 N N . LYS A 1 216 ? -11.419 -9.097 -0.046 1.00 94.25 216 LYS A N 1
ATOM 1636 C CA . LYS A 1 216 ? -12.009 -10.396 0.295 1.00 94.25 216 LYS A CA 1
ATOM 1637 C C . LYS A 1 216 ? -11.751 -11.436 -0.795 1.00 94.25 216 LYS A C 1
ATOM 1639 O O . LYS A 1 216 ? -11.303 -12.534 -0.489 1.00 94.25 216 LYS A O 1
ATOM 1644 N N . ALA A 1 217 ? -11.983 -11.086 -2.060 1.00 94.25 217 ALA A N 1
ATOM 1645 C CA . ALA A 1 217 ? -11.778 -12.004 -3.177 1.00 94.25 217 ALA A CA 1
ATOM 1646 C C . ALA A 1 217 ? -10.319 -12.478 -3.297 1.00 94.25 217 ALA A C 1
ATOM 1648 O O . ALA A 1 217 ? -10.075 -13.622 -3.675 1.00 94.25 217 ALA A O 1
ATOM 1649 N N . ILE A 1 218 ? -9.344 -11.619 -2.979 1.00 94.06 218 ILE A N 1
ATOM 1650 C CA . ILE A 1 218 ? -7.927 -11.998 -2.987 1.00 94.06 218 ILE A CA 1
ATOM 1651 C C . ILE A 1 218 ? -7.597 -12.910 -1.802 1.00 94.06 218 ILE A C 1
ATOM 1653 O O . ILE A 1 218 ? -6.911 -13.909 -1.995 1.00 94.06 218 ILE A O 1
ATOM 1657 N N . VAL A 1 219 ? -8.096 -12.598 -0.602 1.00 93.44 219 VAL A N 1
ATOM 1658 C CA . VAL A 1 219 ? -7.871 -13.429 0.593 1.00 93.44 219 VAL A CA 1
ATOM 1659 C C . VAL A 1 219 ? -8.512 -14.809 0.440 1.00 93.44 219 VAL A C 1
ATOM 1661 O O . VAL A 1 219 ? -7.842 -15.807 0.687 1.00 93.44 219 VAL A O 1
ATOM 1664 N N . ASP A 1 220 ? -9.759 -14.883 -0.036 1.00 92.44 220 ASP A N 1
ATOM 1665 C CA . ASP A 1 220 ? -10.473 -16.146 -0.275 1.00 92.44 220 ASP A CA 1
ATOM 1666 C C . ASP A 1 220 ? -9.750 -17.041 -1.297 1.00 92.44 220 ASP A C 1
ATOM 1668 O O . ASP A 1 220 ? -9.791 -18.265 -1.197 1.00 92.44 220 ASP A O 1
ATOM 1672 N N . ALA A 1 221 ? -9.098 -16.437 -2.297 1.00 92.38 221 ALA A N 1
ATOM 1673 C CA . ALA A 1 221 ? -8.324 -17.165 -3.301 1.00 92.38 221 ALA A CA 1
ATOM 1674 C C . ALA A 1 221 ? -6.974 -17.682 -2.768 1.00 92.38 221 ALA A C 1
ATOM 1676 O O . ALA A 1 221 ? -6.350 -18.525 -3.415 1.00 92.38 221 ALA A O 1
ATOM 1677 N N . GLY A 1 222 ? -6.527 -17.183 -1.614 1.00 92.81 222 GLY A N 1
ATOM 1678 C CA . GLY A 1 222 ? -5.210 -17.444 -1.053 1.00 92.81 222 GLY A CA 1
ATOM 1679 C C . GLY A 1 222 ? -4.112 -16.582 -1.682 1.00 92.81 222 GLY A C 1
ATOM 1680 O O . GLY A 1 222 ? -4.108 -16.261 -2.873 1.00 92.81 222 GLY A O 1
ATOM 1681 N N . VAL A 1 223 ? -3.134 -16.221 -0.855 1.00 94.19 223 VAL A N 1
ATOM 1682 C CA . VAL A 1 223 ? -1.936 -15.470 -1.256 1.00 94.19 223 VAL A CA 1
ATOM 1683 C C . VAL A 1 223 ? -0.727 -16.395 -1.133 1.00 94.19 223 VAL A C 1
ATOM 1685 O O . VAL A 1 223 ? -0.402 -16.797 -0.014 1.00 94.19 223 VAL A O 1
ATOM 1688 N N . PRO A 1 224 ? -0.053 -16.743 -2.246 1.00 93.69 224 PRO A N 1
ATOM 1689 C CA . PRO A 1 224 ? 1.141 -17.580 -2.203 1.00 93.69 224 PRO A CA 1
ATOM 1690 C C . PRO A 1 224 ? 2.214 -17.012 -1.269 1.00 93.69 224 PRO A C 1
ATOM 1692 O O . PRO A 1 224 ? 2.464 -15.809 -1.267 1.00 93.69 224 PRO A O 1
ATOM 1695 N N . GLY A 1 225 ? 2.859 -17.884 -0.493 1.00 91.62 225 GLY A N 1
ATOM 1696 C CA . GLY A 1 225 ? 3.907 -17.498 0.459 1.00 91.62 225 GLY A CA 1
ATOM 1697 C C . GLY A 1 225 ? 3.409 -17.040 1.835 1.00 91.62 225 GLY A C 1
ATOM 1698 O O . GLY A 1 225 ? 4.241 -16.771 2.695 1.00 91.62 225 GLY A O 1
ATOM 1699 N N . TYR A 1 226 ? 2.093 -16.999 2.060 1.00 91.56 226 TYR A N 1
ATOM 1700 C CA . TYR A 1 226 ? 1.487 -16.685 3.356 1.00 91.56 226 TYR A CA 1
ATOM 1701 C C . TYR A 1 226 ? 0.714 -17.886 3.904 1.00 91.56 226 TYR A C 1
ATOM 1703 O O . TYR A 1 226 ? 0.236 -18.724 3.137 1.00 91.56 226 TYR A O 1
ATOM 1711 N N . ASP A 1 227 ? 0.620 -17.977 5.229 1.00 92.25 227 ASP A N 1
ATOM 1712 C CA . ASP A 1 227 ? -0.053 -19.073 5.923 1.00 92.25 227 ASP A CA 1
ATOM 1713 C C . ASP A 1 227 ? -1.524 -18.760 6.250 1.00 92.25 227 ASP A C 1
ATOM 1715 O O . ASP A 1 227 ? -2.007 -17.635 6.111 1.00 92.25 227 ASP A O 1
ATOM 1719 N N . GLU A 1 228 ? -2.245 -19.785 6.706 1.00 90.88 228 GLU A N 1
ATOM 1720 C CA . GLU A 1 228 ? -3.663 -19.680 7.064 1.00 90.88 228 GLU A CA 1
ATOM 1721 C C . GLU A 1 228 ? -3.908 -18.672 8.197 1.00 90.88 228 GLU A C 1
ATOM 1723 O O . GLU A 1 228 ? -4.941 -18.000 8.216 1.00 90.88 228 GLU A O 1
ATOM 1728 N N . ALA A 1 229 ? -2.960 -18.531 9.129 1.00 88.81 229 ALA A N 1
ATOM 1729 C CA . ALA A 1 229 ? -3.073 -17.576 10.224 1.00 88.81 229 ALA A CA 1
ATOM 1730 C C . ALA A 1 229 ? -3.067 -16.134 9.698 1.00 88.81 229 ALA A C 1
ATOM 1732 O O . ALA A 1 229 ? -3.917 -15.335 10.102 1.00 88.81 229 ALA A O 1
ATOM 1733 N N . TRP A 1 230 ? -2.173 -15.835 8.756 1.00 90.44 230 TRP A N 1
ATOM 1734 C CA . TRP A 1 230 ? -2.108 -14.556 8.062 1.00 90.44 230 TRP A CA 1
ATOM 1735 C C . TRP A 1 230 ? -3.376 -14.286 7.241 1.00 90.44 230 TRP A C 1
ATOM 1737 O O . TRP A 1 230 ? -3.944 -13.194 7.323 1.00 90.44 230 TRP A O 1
ATOM 1747 N N . HIS A 1 231 ? -3.885 -15.279 6.496 1.00 91.19 231 HIS A N 1
ATOM 1748 C CA . HIS A 1 231 ? -5.140 -15.118 5.744 1.00 91.19 231 HIS A CA 1
ATOM 1749 C C . HIS A 1 231 ? -6.331 -14.859 6.666 1.00 91.19 231 HIS A C 1
ATOM 1751 O O . HIS A 1 231 ? -7.150 -13.990 6.368 1.00 91.19 231 HIS A O 1
ATOM 1757 N N . ALA A 1 232 ? -6.430 -15.579 7.785 1.00 88.75 232 ALA A N 1
ATOM 1758 C CA . ALA A 1 232 ? -7.514 -15.412 8.747 1.00 88.75 232 ALA A CA 1
ATOM 1759 C C . ALA A 1 232 ? -7.514 -14.009 9.368 1.00 88.75 232 ALA A C 1
ATOM 1761 O O . ALA A 1 232 ? -8.563 -13.371 9.454 1.00 88.75 232 ALA A O 1
ATOM 1762 N N . GLU A 1 233 ? -6.341 -13.505 9.750 1.00 87.81 233 GLU A N 1
ATOM 1763 C CA . GLU A 1 233 ? -6.196 -12.157 10.295 1.00 87.81 233 GLU A CA 1
ATOM 1764 C C . GLU A 1 233 ? -6.610 -11.079 9.282 1.00 87.81 233 GLU A C 1
ATOM 1766 O O . GLU A 1 233 ? -7.403 -10.185 9.599 1.00 87.81 233 GLU A O 1
ATOM 1771 N N . LEU A 1 234 ? -6.115 -11.178 8.046 1.00 90.19 234 LEU A N 1
ATOM 1772 C CA . LEU A 1 234 ? -6.440 -10.211 7.004 1.00 90.19 234 LEU A CA 1
ATOM 1773 C C . LEU A 1 234 ? -7.926 -10.259 6.631 1.00 90.19 234 LEU A C 1
ATOM 1775 O O . LEU A 1 234 ? -8.540 -9.215 6.397 1.00 90.19 234 LEU A O 1
ATOM 1779 N N . SER A 1 235 ? -8.510 -11.461 6.621 1.00 90.81 235 SER A N 1
ATOM 1780 C CA . SER A 1 235 ? -9.936 -11.683 6.384 1.00 90.81 235 SER A CA 1
ATOM 1781 C C . SER A 1 235 ? -10.794 -10.969 7.425 1.00 90.81 235 SER A C 1
ATOM 1783 O O . SER A 1 235 ? -11.697 -10.224 7.055 1.00 90.81 235 SER A O 1
ATOM 1785 N N . GLU A 1 236 ? -10.490 -11.107 8.719 1.00 91.44 236 GLU A N 1
ATOM 1786 C CA . GLU A 1 236 ? -11.248 -10.445 9.790 1.00 91.44 236 GLU A CA 1
ATOM 1787 C C . GLU A 1 236 ? -11.272 -8.925 9.609 1.00 91.44 236 GLU A C 1
ATOM 1789 O O . GLU A 1 236 ? -12.341 -8.311 9.639 1.00 91.44 236 GLU A O 1
ATOM 1794 N N . LYS A 1 237 ? -10.111 -8.322 9.332 1.00 91.62 237 LYS A N 1
ATOM 1795 C CA . LYS A 1 237 ? -10.005 -6.881 9.086 1.00 91.62 237 LYS A CA 1
ATOM 1796 C C . LYS A 1 237 ? -10.772 -6.457 7.831 1.00 91.62 237 LYS A C 1
ATOM 1798 O O . LYS A 1 237 ? -11.532 -5.490 7.876 1.00 91.62 237 LYS A O 1
ATOM 1803 N N . ALA A 1 238 ? -10.601 -7.170 6.719 1.00 93.12 238 ALA A N 1
ATOM 1804 C CA . ALA A 1 238 ? -11.290 -6.877 5.463 1.00 93.12 238 ALA A CA 1
ATOM 1805 C C . ALA A 1 238 ? -12.815 -6.970 5.613 1.00 93.12 238 ALA A C 1
ATOM 1807 O O . ALA A 1 238 ? -13.547 -6.077 5.184 1.00 93.12 238 ALA A O 1
ATOM 1808 N N . MET A 1 239 ? -13.289 -8.024 6.278 1.00 95.06 239 MET A N 1
ATOM 1809 C CA . MET A 1 239 ? -14.707 -8.254 6.530 1.00 95.06 239 MET A CA 1
ATOM 1810 C C . MET A 1 239 ? -15.291 -7.228 7.499 1.00 95.06 239 MET A C 1
ATOM 1812 O O . MET A 1 239 ? -16.436 -6.824 7.310 1.00 95.06 239 MET A O 1
ATOM 1816 N N . ALA A 1 240 ? -14.521 -6.753 8.484 1.00 96.06 240 ALA A N 1
ATOM 1817 C CA . ALA A 1 240 ? -14.961 -5.684 9.377 1.00 96.06 240 ALA A CA 1
ATOM 1818 C C . ALA A 1 240 ? -15.257 -4.397 8.596 1.00 96.06 240 ALA A C 1
ATOM 1820 O O . ALA A 1 240 ? -16.315 -3.787 8.746 1.00 96.06 240 ALA A O 1
ATOM 1821 N N . HIS A 1 241 ? -14.344 -4.010 7.705 1.00 95.62 241 HIS A N 1
ATOM 1822 C CA . HIS A 1 241 ? -14.536 -2.842 6.854 1.00 95.62 241 HIS A CA 1
ATOM 1823 C C . HIS A 1 241 ? -15.680 -3.018 5.844 1.00 95.62 241 HIS A C 1
ATOM 1825 O O . HIS A 1 241 ? -16.463 -2.089 5.648 1.00 95.62 241 HIS A O 1
ATOM 1831 N N . LEU A 1 242 ? -15.825 -4.205 5.246 1.00 96.00 242 LEU A N 1
ATOM 1832 C CA . LEU A 1 242 ? -16.948 -4.505 4.356 1.00 96.00 242 LEU A CA 1
ATOM 1833 C C . LEU A 1 242 ? -18.294 -4.430 5.097 1.00 96.00 242 LEU A C 1
ATOM 1835 O O . LEU A 1 242 ? -19.239 -3.828 4.594 1.00 96.00 242 LEU A O 1
ATOM 1839 N N . ALA A 1 243 ? -18.372 -4.968 6.318 1.00 97.19 243 ALA A N 1
ATOM 1840 C CA . ALA A 1 243 ? -19.567 -4.879 7.153 1.00 97.19 243 ALA A CA 1
ATOM 1841 C C . ALA A 1 243 ? -19.950 -3.419 7.449 1.00 97.19 243 ALA A C 1
ATOM 1843 O O . ALA A 1 243 ? -21.130 -3.077 7.374 1.00 97.19 243 ALA A O 1
ATOM 1844 N N . LEU A 1 244 ? -18.977 -2.530 7.693 1.00 96.38 244 LEU A N 1
ATOM 1845 C CA . LEU A 1 244 ? -19.250 -1.093 7.827 1.00 96.38 244 LEU A CA 1
ATOM 1846 C C . LEU A 1 244 ? -19.824 -0.477 6.551 1.00 96.38 244 LEU A C 1
ATOM 1848 O O . LEU A 1 244 ? -20.810 0.253 6.626 1.00 96.38 244 LEU A O 1
ATOM 1852 N N . GLN A 1 245 ? -19.237 -0.774 5.388 1.00 95.94 245 GLN A N 1
ATOM 1853 C CA . GLN A 1 245 ? -19.731 -0.263 4.104 1.00 95.94 245 GLN A CA 1
ATOM 1854 C C . GLN A 1 245 ? -21.164 -0.713 3.801 1.00 95.94 245 GLN A C 1
ATOM 1856 O O . GLN A 1 245 ? -21.909 -0.004 3.130 1.00 95.94 245 GLN A O 1
ATOM 1861 N N . GLU A 1 246 ? -21.554 -1.875 4.316 1.00 96.25 246 GLU A N 1
ATOM 1862 C CA . GLU A 1 246 ? -22.889 -2.453 4.159 1.00 96.25 246 GLU A CA 1
ATOM 1863 C C . GLU A 1 246 ? -23.859 -2.062 5.288 1.00 96.25 246 GLU A C 1
ATOM 1865 O O . GLU A 1 246 ? -24.970 -2.586 5.353 1.00 96.25 246 GLU A O 1
ATOM 1870 N N . GLY A 1 247 ? -23.469 -1.146 6.182 1.00 96.25 247 GLY A N 1
ATOM 1871 C CA . GLY A 1 247 ? -24.335 -0.658 7.257 1.00 96.25 247 GLY A CA 1
ATOM 1872 C C . GLY A 1 247 ? -24.576 -1.675 8.378 1.00 96.25 247 GLY A C 1
ATOM 1873 O O . GLY A 1 247 ? -25.627 -1.642 9.015 1.00 96.25 247 GLY A O 1
ATOM 1874 N N . ARG A 1 248 ? -23.616 -2.573 8.635 1.00 97.69 248 ARG A N 1
ATOM 1875 C CA . ARG A 1 248 ? -23.658 -3.608 9.685 1.00 97.69 248 ARG A CA 1
ATOM 1876 C C . ARG A 1 248 ? -22.638 -3.311 10.804 1.00 97.69 248 ARG A C 1
ATOM 1878 O O . ARG A 1 248 ? -21.653 -4.038 10.948 1.00 97.69 248 ARG A O 1
ATOM 1885 N N . PRO A 1 249 ? -22.834 -2.244 11.607 1.00 96.81 249 PRO A N 1
ATOM 1886 C CA . PRO A 1 249 ? -21.830 -1.759 12.558 1.00 96.81 249 PRO A CA 1
ATOM 1887 C C . PRO A 1 249 ? -21.500 -2.758 13.672 1.00 96.81 249 PRO A C 1
ATOM 1889 O O . PRO A 1 249 ? -20.334 -2.911 14.022 1.00 96.81 249 PRO A O 1
ATOM 1892 N N . GLU A 1 250 ? -22.491 -3.475 14.207 1.00 96.38 250 GLU A N 1
ATOM 1893 C CA . GLU A 1 250 ? -22.258 -4.432 15.300 1.00 96.38 250 GLU A CA 1
ATOM 1894 C C . GLU A 1 250 ? -21.390 -5.615 14.856 1.00 96.38 250 GLU A C 1
ATOM 1896 O O . GLU A 1 250 ? -20.495 -6.047 15.582 1.00 96.38 250 GLU A O 1
ATOM 1901 N N . GLU A 1 251 ? -21.607 -6.105 13.635 1.00 97.44 251 GLU A N 1
ATOM 1902 C CA . GLU A 1 251 ? -20.781 -7.161 13.055 1.00 97.44 251 GLU A CA 1
ATOM 1903 C C . GLU A 1 251 ? -19.359 -6.676 12.782 1.00 97.44 251 GLU A C 1
ATOM 1905 O O . GLU A 1 251 ? -18.396 -7.372 13.107 1.00 97.44 251 GLU A O 1
ATOM 1910 N N . ALA A 1 252 ? -19.215 -5.462 12.245 1.00 97.62 252 ALA A N 1
ATOM 1911 C CA . ALA A 1 252 ? -17.908 -4.854 12.055 1.00 97.62 252 ALA A CA 1
ATOM 1912 C C . ALA A 1 252 ? -17.132 -4.745 13.373 1.00 97.62 252 ALA A C 1
ATOM 1914 O O . ALA A 1 252 ? -15.950 -5.077 13.420 1.00 97.62 252 ALA A O 1
ATOM 1915 N N . ILE A 1 253 ? -17.795 -4.327 14.454 1.00 97.44 253 ILE A N 1
ATOM 1916 C CA . ILE A 1 253 ? -17.189 -4.235 15.786 1.00 97.44 253 ILE A CA 1
ATOM 1917 C C . ILE A 1 253 ? -16.753 -5.611 16.287 1.00 97.44 253 ILE A C 1
ATOM 1919 O O . ILE A 1 253 ? -15.618 -5.742 16.739 1.00 97.44 253 ILE A O 1
ATOM 1923 N N . ALA A 1 254 ? -17.593 -6.642 16.159 1.00 97.19 254 ALA A N 1
ATOM 1924 C CA . ALA A 1 254 ? -17.224 -8.000 16.557 1.00 97.19 254 ALA A CA 1
ATOM 1925 C C . ALA A 1 254 ? -15.987 -8.512 15.793 1.00 97.19 254 ALA A C 1
ATOM 1927 O O . ALA A 1 254 ? -15.130 -9.186 16.364 1.00 97.19 254 ALA A O 1
ATOM 1928 N N . LEU A 1 255 ? -15.862 -8.169 14.508 1.00 96.50 255 LEU A N 1
ATOM 1929 C CA . LEU A 1 255 ? -14.697 -8.514 13.692 1.00 96.50 255 LEU A CA 1
ATOM 1930 C C . LEU A 1 255 ? -13.450 -7.699 14.078 1.00 96.50 255 LEU A C 1
ATOM 1932 O O . LEU A 1 255 ? -12.369 -8.273 14.195 1.00 96.50 255 LEU A O 1
ATOM 1936 N N . PHE A 1 256 ? -13.584 -6.397 14.357 1.00 96.44 256 PHE A N 1
ATOM 1937 C CA . PHE A 1 256 ? -12.469 -5.592 14.872 1.00 96.44 256 PHE A CA 1
ATOM 1938 C C . PHE A 1 256 ? -11.995 -6.067 16.249 1.00 96.44 256 PHE A C 1
ATOM 1940 O O . PHE A 1 256 ? -10.795 -6.058 16.501 1.00 96.44 256 PHE A O 1
ATOM 1947 N N . GLN A 1 257 ? -12.895 -6.523 17.121 1.00 96.25 257 GLN A N 1
ATOM 1948 C CA . GLN A 1 257 ? -12.530 -7.094 18.421 1.00 96.25 257 GLN A CA 1
ATOM 1949 C C . GLN A 1 257 ? -11.703 -8.374 18.266 1.00 96.25 257 GLN A C 1
ATOM 1951 O O . GLN A 1 257 ? -10.659 -8.494 18.899 1.00 96.25 257 GLN A O 1
ATOM 1956 N N . LYS A 1 258 ? -12.095 -9.281 17.361 1.00 95.38 258 LYS A N 1
ATOM 1957 C CA . LYS A 1 258 ? -11.281 -10.466 17.033 1.00 95.38 258 LYS A CA 1
ATOM 1958 C C . LYS A 1 258 ? -9.902 -10.088 16.495 1.00 95.38 258 LYS A C 1
ATOM 1960 O O . LYS A 1 258 ? -8.898 -10.658 16.915 1.00 95.38 258 LYS A O 1
ATOM 1965 N N . HIS A 1 259 ? -9.839 -9.077 15.626 1.00 94.12 259 HIS A N 1
ATOM 1966 C CA . HIS A 1 259 ? -8.562 -8.572 15.129 1.00 94.12 259 HIS A CA 1
ATOM 1967 C C . HIS A 1 259 ? -7.693 -8.014 16.271 1.00 94.12 259 HIS A C 1
ATOM 1969 O O . HIS A 1 259 ? -6.517 -8.352 16.355 1.00 94.12 259 HIS A O 1
ATOM 1975 N N . ILE A 1 260 ? -8.267 -7.234 17.195 1.00 94.56 260 ILE A N 1
ATOM 1976 C CA . ILE A 1 260 ? -7.579 -6.729 18.397 1.00 94.56 260 ILE A CA 1
ATOM 1977 C C . ILE A 1 260 ? -7.022 -7.878 19.246 1.00 94.56 260 ILE A C 1
ATOM 1979 O O . ILE A 1 260 ? -5.868 -7.811 19.664 1.00 94.56 260 ILE A O 1
ATOM 1983 N N . GLU A 1 261 ? -7.798 -8.940 19.478 1.00 94.62 261 GLU A N 1
ATOM 1984 C CA . GLU A 1 261 ? -7.348 -10.115 20.239 1.00 94.62 261 GLU A CA 1
ATOM 1985 C C . GLU A 1 261 ? -6.123 -10.783 19.598 1.00 94.62 261 GLU A C 1
ATOM 1987 O O . GLU A 1 261 ? -5.190 -11.168 20.305 1.00 94.62 261 GLU A O 1
ATOM 1992 N N . ARG A 1 262 ? -6.081 -10.871 18.261 1.00 91.75 262 ARG A N 1
ATOM 1993 C CA . ARG A 1 262 ? -4.912 -11.389 17.531 1.00 91.75 262 ARG A CA 1
ATOM 1994 C C . ARG A 1 262 ? -3.712 -10.453 17.625 1.00 91.75 262 ARG A C 1
ATOM 1996 O O . ARG A 1 262 ? -2.616 -10.914 17.934 1.00 91.75 262 ARG A O 1
ATOM 2003 N N . VAL A 1 263 ? -3.924 -9.157 17.394 1.00 91.75 263 VAL A N 1
ATOM 2004 C CA . VAL A 1 263 ? -2.877 -8.125 17.476 1.00 91.75 263 VAL A CA 1
ATOM 2005 C C . VAL A 1 263 ? -2.243 -8.116 18.866 1.00 91.75 263 VAL A C 1
ATOM 2007 O O . VAL A 1 263 ? -1.026 -8.036 18.990 1.00 91.75 263 VAL A O 1
ATOM 2010 N N . ALA A 1 264 ? -3.041 -8.268 19.925 1.00 93.62 264 ALA A N 1
ATOM 2011 C CA . ALA A 1 264 ? -2.552 -8.292 21.302 1.00 93.62 264 ALA A CA 1
ATOM 2012 C C . ALA A 1 264 ? -1.609 -9.474 21.603 1.00 93.62 264 ALA A C 1
ATOM 2014 O O . ALA A 1 264 ? -0.862 -9.426 22.579 1.00 93.62 264 ALA A O 1
ATOM 2015 N N . ALA A 1 265 ? -1.623 -10.529 20.782 1.00 93.00 265 ALA A N 1
ATOM 2016 C CA . ALA A 1 265 ? -0.708 -11.661 20.903 1.00 93.00 265 ALA A CA 1
ATOM 2017 C C . ALA A 1 265 ? 0.624 -11.454 20.155 1.00 93.00 265 ALA A C 1
ATOM 2019 O O . ALA A 1 265 ? 1.526 -12.292 20.269 1.00 93.00 265 ALA A O 1
ATOM 2020 N N . TRP A 1 266 ? 0.768 -10.371 19.385 1.00 91.06 266 TRP A N 1
ATOM 2021 C CA . TRP A 1 266 ? 1.999 -10.073 18.662 1.00 91.06 266 TRP A CA 1
ATOM 2022 C C . TRP A 1 266 ? 3.127 -9.674 19.602 1.00 91.06 266 TRP A C 1
ATOM 2024 O O . TRP A 1 266 ? 2.947 -8.912 20.549 1.00 91.06 266 TRP A O 1
ATOM 2034 N N . LYS A 1 267 ? 4.321 -10.187 19.302 1.00 90.31 267 LYS A N 1
ATOM 2035 C CA . LYS A 1 267 ? 5.548 -9.887 20.053 1.00 90.31 267 LYS A CA 1
ATOM 2036 C C . LYS A 1 267 ? 6.430 -8.854 19.365 1.00 90.31 267 LYS A C 1
ATOM 2038 O O . LYS A 1 267 ? 7.279 -8.260 20.016 1.00 90.31 267 LYS A O 1
ATOM 2043 N N . GLU A 1 268 ? 6.230 -8.673 18.066 1.00 89.38 268 GLU A N 1
ATOM 2044 C CA . GLU A 1 268 ? 7.039 -7.810 17.220 1.00 89.38 268 GLU A CA 1
ATOM 2045 C C . GLU A 1 268 ? 6.184 -6.651 16.692 1.00 89.38 268 GLU A C 1
ATOM 2047 O O . GLU A 1 268 ? 4.992 -6.848 16.430 1.00 89.38 268 GLU A O 1
ATOM 2052 N N . PRO A 1 269 ? 6.773 -5.458 16.501 1.00 89.19 269 PRO A N 1
ATOM 2053 C CA . PRO A 1 269 ? 6.109 -4.346 15.832 1.00 89.19 269 PRO A CA 1
ATOM 2054 C C . PRO A 1 269 ? 5.653 -4.697 14.410 1.00 89.19 269 PRO A C 1
ATOM 2056 O O . PRO A 1 269 ? 6.278 -5.498 13.711 1.00 89.19 269 PRO A O 1
ATOM 2059 N N . VAL A 1 270 ? 4.613 -4.012 13.933 1.00 87.31 270 VAL A N 1
ATOM 2060 C CA . VAL A 1 270 ? 4.135 -4.147 12.549 1.00 87.31 270 VAL A CA 1
ATOM 2061 C C . VAL A 1 270 ? 4.902 -3.214 11.638 1.00 87.31 270 VAL A C 1
ATOM 2063 O O . VAL A 1 270 ? 4.995 -2.025 11.915 1.00 87.31 270 VAL A O 1
ATOM 2066 N N . ILE A 1 271 ? 5.378 -3.696 10.496 1.00 86.00 271 ILE A N 1
ATOM 2067 C CA . ILE A 1 271 ? 5.943 -2.808 9.478 1.00 86.00 271 ILE A CA 1
ATOM 2068 C C . ILE A 1 271 ? 4.806 -2.114 8.727 1.00 86.00 271 ILE A C 1
ATOM 2070 O O . ILE A 1 271 ? 3.992 -2.767 8.078 1.00 86.00 271 ILE A O 1
ATOM 2074 N N . ASN A 1 272 ? 4.757 -0.784 8.788 1.00 80.81 272 ASN A N 1
ATOM 2075 C CA . ASN A 1 272 ? 3.864 0.002 7.947 1.00 80.81 272 ASN A CA 1
ATOM 2076 C C . ASN A 1 272 ? 4.323 -0.136 6.479 1.00 80.81 272 ASN A C 1
ATOM 2078 O O . ASN A 1 272 ? 5.430 0.304 6.161 1.00 80.81 272 ASN A O 1
ATOM 2082 N N . PRO A 1 273 ? 3.508 -0.706 5.571 1.00 72.50 273 PRO A N 1
ATOM 2083 C CA . PRO A 1 273 ? 3.928 -0.979 4.194 1.00 72.50 273 PRO A CA 1
ATOM 2084 C C . PRO A 1 273 ? 4.193 0.295 3.378 1.00 72.50 273 PRO A C 1
ATOM 2086 O O . PRO A 1 273 ? 4.955 0.257 2.417 1.00 72.50 273 PRO A O 1
ATOM 2089 N N . MET A 1 274 ? 3.624 1.437 3.779 1.00 75.12 274 MET A N 1
ATOM 2090 C CA . MET A 1 274 ? 3.797 2.718 3.085 1.00 75.12 274 MET A CA 1
ATOM 2091 C C . MET A 1 274 ? 5.099 3.422 3.468 1.00 75.12 274 MET A C 1
ATOM 2093 O O . MET A 1 274 ? 5.722 4.082 2.638 1.00 75.12 274 MET A O 1
ATOM 2097 N N . THR A 1 275 ? 5.502 3.319 4.737 1.00 80.12 275 THR A N 1
ATOM 2098 C CA . THR A 1 275 ? 6.672 4.039 5.269 1.00 80.12 275 THR A CA 1
ATOM 2099 C C . THR A 1 275 ? 7.874 3.133 5.515 1.00 80.12 275 THR A C 1
ATOM 2101 O O . THR A 1 275 ? 8.981 3.632 5.710 1.00 80.12 275 THR A O 1
ATOM 2104 N N . GLY A 1 276 ? 7.667 1.815 5.541 1.00 83.50 276 GLY A N 1
ATOM 2105 C CA . GLY A 1 276 ? 8.660 0.818 5.936 1.00 83.50 276 GLY A CA 1
ATOM 2106 C C . GLY A 1 276 ? 9.041 0.869 7.419 1.00 83.50 276 GLY A C 1
ATOM 2107 O O . GLY A 1 276 ? 9.986 0.190 7.819 1.00 83.50 276 GLY A O 1
ATOM 2108 N N . ARG A 1 277 ? 8.357 1.680 8.240 1.00 86.62 277 ARG A N 1
ATOM 2109 C CA . ARG A 1 277 ? 8.695 1.861 9.659 1.00 86.62 277 ARG A CA 1
ATOM 2110 C C . ARG A 1 277 ? 7.946 0.870 10.555 1.00 86.62 277 ARG A C 1
ATOM 2112 O O . ARG A 1 277 ? 6.781 0.583 10.274 1.00 86.62 277 ARG A O 1
ATOM 2119 N N . PRO A 1 278 ? 8.575 0.377 11.637 1.00 89.69 278 PRO A N 1
ATOM 2120 C CA . PRO A 1 278 ? 7.885 -0.411 12.648 1.00 89.69 278 PRO A CA 1
ATOM 2121 C C . PRO A 1 278 ? 6.910 0.463 13.449 1.00 89.69 278 PRO A C 1
ATOM 2123 O O . PRO A 1 278 ? 7.275 1.519 13.954 1.00 89.69 278 PRO A O 1
ATOM 2126 N N . VAL A 1 279 ? 5.677 -0.006 13.600 1.00 89.94 279 VAL A N 1
ATOM 2127 C CA . VAL A 1 279 ? 4.620 0.582 14.422 1.00 89.94 279 VAL A CA 1
ATOM 2128 C C . VAL A 1 279 ? 4.439 -0.312 15.650 1.00 89.94 279 VAL A C 1
ATOM 2130 O O . VAL A 1 279 ? 4.187 -1.511 15.479 1.00 89.94 279 VAL A O 1
ATOM 2133 N N . PRO A 1 280 ? 4.561 0.223 16.880 1.00 93.50 280 PRO A N 1
ATOM 2134 C CA . PRO A 1 280 ? 4.355 -0.563 18.093 1.00 93.50 280 PRO A CA 1
ATOM 2135 C C . PRO A 1 280 ? 2.968 -1.206 18.130 1.00 93.50 280 PRO A C 1
ATOM 2137 O O . PRO A 1 280 ? 1.979 -0.582 17.733 1.00 93.50 280 PRO A O 1
ATOM 2140 N N . THR A 1 281 ? 2.885 -2.425 18.660 1.00 95.31 281 THR A N 1
ATOM 2141 C CA . THR A 1 281 ? 1.630 -3.175 18.807 1.00 95.31 281 THR A CA 1
ATOM 2142 C C . THR A 1 281 ? 0.565 -2.353 19.533 1.00 95.31 281 THR A C 1
ATOM 2144 O O . THR A 1 281 ? -0.586 -2.298 19.106 1.00 95.31 281 THR A O 1
ATOM 2147 N N . GLU A 1 282 ? 0.948 -1.625 20.579 1.00 96.81 282 GLU A N 1
ATOM 2148 C CA . GLU A 1 282 ? 0.063 -0.771 21.367 1.00 96.81 282 GLU A CA 1
ATOM 2149 C C . GLU A 1 282 ? -0.533 0.370 20.537 1.00 96.81 282 GLU A C 1
ATOM 2151 O O . GLU A 1 282 ? -1.706 0.695 20.699 1.00 96.81 282 GLU A O 1
ATOM 2156 N N . ALA A 1 283 ? 0.216 0.943 19.591 1.00 95.38 283 ALA A N 1
ATOM 2157 C CA . ALA A 1 283 ? -0.347 1.944 18.689 1.00 95.38 283 ALA A CA 1
ATOM 2158 C C . ALA A 1 283 ? -1.419 1.311 17.784 1.00 95.38 283 ALA A C 1
ATOM 2160 O O . ALA A 1 283 ? -2.503 1.873 17.636 1.00 95.38 283 ALA A O 1
ATOM 2161 N N . VAL A 1 284 ? -1.168 0.105 17.253 1.00 94.44 284 VAL A N 1
ATOM 2162 C CA . VAL A 1 284 ? -2.143 -0.659 16.447 1.00 94.44 284 VAL A CA 1
ATOM 2163 C C . VAL A 1 284 ? -3.418 -0.965 17.237 1.00 94.44 284 VAL A C 1
ATOM 2165 O O . VAL A 1 284 ? -4.523 -0.796 16.713 1.00 94.44 284 VAL A O 1
ATOM 2168 N N . LEU A 1 285 ? -3.292 -1.360 18.505 1.00 96.69 285 LEU A N 1
ATOM 2169 C CA . LEU A 1 285 ? -4.435 -1.567 19.399 1.00 96.69 285 LEU A CA 1
ATOM 2170 C C . LEU A 1 285 ? -5.212 -0.259 19.627 1.00 96.69 285 LEU A C 1
ATOM 2172 O O . LEU A 1 285 ? -6.438 -0.245 19.511 1.00 96.69 285 LEU A O 1
ATOM 2176 N N . GLY A 1 286 ? -4.507 0.853 19.861 1.00 97.12 286 GLY A N 1
ATOM 2177 C CA . GLY A 1 286 ? -5.101 2.185 20.011 1.00 97.12 286 GLY A CA 1
ATOM 2178 C C . GLY A 1 286 ? -5.920 2.620 18.793 1.00 97.12 286 GLY A C 1
ATOM 2179 O O . GLY A 1 286 ? -7.058 3.073 18.949 1.00 97.12 286 GLY A O 1
ATOM 2180 N N . PHE A 1 287 ? -5.394 2.410 17.581 1.00 95.62 287 PHE A N 1
ATOM 2181 C CA . PHE A 1 287 ? -6.099 2.704 16.329 1.00 95.62 287 PHE A CA 1
ATOM 2182 C C . PHE A 1 287 ? -7.412 1.929 16.201 1.00 95.62 287 PHE A C 1
ATOM 2184 O O . PHE A 1 287 ? -8.441 2.501 15.827 1.00 95.62 287 PHE A O 1
ATOM 2191 N N . ASN A 1 288 ? -7.392 0.631 16.511 1.00 96.12 288 ASN A N 1
ATOM 2192 C CA . ASN A 1 288 ? -8.573 -0.218 16.377 1.00 96.12 288 ASN A CA 1
ATOM 2193 C C . ASN A 1 288 ? -9.622 0.073 17.461 1.00 96.12 288 ASN A C 1
ATOM 2195 O O . ASN A 1 288 ? -10.807 0.156 17.143 1.00 96.12 288 ASN A O 1
ATOM 2199 N N . GLU A 1 289 ? -9.218 0.306 18.712 1.00 98.19 289 GLU A N 1
ATOM 2200 C CA . GLU A 1 289 ? -10.153 0.685 19.784 1.00 98.19 289 GLU A CA 1
ATOM 2201 C C . GLU A 1 289 ? -10.782 2.060 19.541 1.00 98.19 289 GLU A C 1
ATOM 2203 O O . GLU A 1 289 ? -11.984 2.233 19.746 1.00 98.19 289 GLU A O 1
ATOM 2208 N N . LYS A 1 290 ? -10.007 3.033 19.036 1.00 98.00 290 LYS A N 1
ATOM 2209 C CA . LYS A 1 290 ? -10.547 4.341 18.637 1.00 98.00 290 LYS A CA 1
ATOM 2210 C C . LYS A 1 290 ? -11.614 4.163 17.559 1.00 98.00 290 LYS A C 1
ATOM 2212 O O . LYS A 1 290 ? -12.714 4.676 17.721 1.00 98.00 290 LYS A O 1
ATOM 2217 N N . ARG A 1 291 ? -11.333 3.356 16.528 1.00 97.31 291 ARG A N 1
ATOM 2218 C CA . ARG A 1 291 ? -12.299 3.038 15.467 1.00 97.31 291 ARG A CA 1
ATOM 2219 C C . ARG A 1 291 ? -13.567 2.380 16.014 1.00 97.31 291 ARG A C 1
ATOM 2221 O O . ARG A 1 291 ? -14.654 2.746 15.588 1.00 97.31 291 ARG A O 1
ATOM 2228 N N . ILE A 1 292 ? -13.458 1.431 16.945 1.00 98.19 292 ILE A N 1
ATOM 2229 C CA . ILE A 1 292 ? -14.634 0.834 17.604 1.00 98.19 292 ILE A CA 1
ATOM 2230 C C . ILE A 1 292 ? -15.445 1.909 18.336 1.00 98.19 292 ILE A C 1
ATOM 2232 O O . ILE A 1 292 ? -16.672 1.910 18.245 1.00 98.19 292 ILE A O 1
ATOM 2236 N N . GLY A 1 293 ? -14.775 2.832 19.028 1.00 97.81 293 GLY A N 1
ATOM 2237 C CA . GLY A 1 293 ? -15.421 3.980 19.658 1.00 97.81 293 GLY A CA 1
ATOM 2238 C C . GLY A 1 293 ? -16.153 4.868 18.653 1.00 97.81 293 GLY A C 1
ATOM 2239 O O . GLY A 1 293 ? -17.315 5.195 18.885 1.00 97.81 293 GLY A O 1
ATOM 2240 N N . ASP A 1 294 ? -15.515 5.181 17.521 1.00 97.62 294 ASP A N 1
ATOM 2241 C CA . ASP A 1 294 ? -16.098 5.986 16.441 1.00 97.62 294 ASP A CA 1
ATOM 2242 C C . ASP A 1 294 ? -17.347 5.307 15.855 1.00 97.62 294 ASP A C 1
ATOM 2244 O O . ASP A 1 294 ? -18.373 5.957 15.651 1.00 97.62 294 ASP A O 1
ATOM 2248 N N . ILE A 1 295 ? -17.294 3.985 15.640 1.00 97.75 295 ILE A N 1
ATOM 2249 C CA . ILE A 1 295 ? -18.439 3.207 15.147 1.00 97.75 295 ILE A CA 1
ATOM 2250 C C . ILE A 1 295 ? -19.579 3.240 16.169 1.00 97.75 295 ILE A C 1
ATOM 2252 O O . ILE A 1 295 ? -20.701 3.578 15.799 1.00 97.75 295 ILE A O 1
ATOM 2256 N N . TRP A 1 296 ? -19.314 2.932 17.446 1.00 97.62 296 TRP A N 1
ATOM 2257 C CA . TRP A 1 296 ? -20.348 2.976 18.486 1.00 97.62 296 TRP A CA 1
ATOM 2258 C C . TRP A 1 296 ? -20.932 4.374 18.673 1.00 97.62 296 TRP A C 1
ATOM 2260 O O . TRP A 1 296 ? -22.135 4.498 18.871 1.00 97.62 296 TRP A O 1
ATOM 2270 N N . GLY A 1 297 ? -20.116 5.423 18.555 1.00 96.12 297 GLY A N 1
ATOM 2271 C CA . GLY A 1 297 ? -20.572 6.811 18.638 1.00 96.12 297 GLY A CA 1
ATOM 2272 C C . GLY A 1 297 ? -21.560 7.194 17.531 1.00 96.12 297 GLY A C 1
ATOM 2273 O O . GLY A 1 297 ? -22.344 8.123 17.711 1.00 96.12 297 GLY A O 1
ATOM 2274 N N . GLY A 1 298 ? -21.557 6.468 16.409 1.00 95.25 298 GLY A N 1
ATOM 2275 C CA . GLY A 1 298 ? -22.548 6.597 15.342 1.00 95.25 298 GLY A CA 1
ATOM 2276 C C . GLY A 1 298 ? -23.829 5.777 15.549 1.00 95.25 298 GLY A C 1
ATOM 2277 O O . GLY A 1 298 ? -24.771 5.942 14.773 1.00 95.25 298 GLY A O 1
ATOM 2278 N N . VAL A 1 299 ? -23.894 4.899 16.559 1.00 94.88 299 VAL A N 1
ATOM 2279 C CA . VAL A 1 299 ? -25.061 4.048 16.843 1.00 94.88 299 VAL A CA 1
ATOM 2280 C C . VAL A 1 299 ? -25.884 4.656 17.991 1.00 94.88 299 VAL A C 1
ATOM 2282 O O . VAL A 1 299 ? -25.381 4.757 19.110 1.00 94.88 299 VAL A O 1
ATOM 2285 N N . PRO A 1 300 ? -27.161 5.029 17.766 1.00 94.88 300 PRO A N 1
ATOM 2286 C CA . PRO A 1 300 ? -27.997 5.629 18.807 1.00 94.88 300 PRO A CA 1
ATOM 2287 C C . PRO A 1 300 ? -28.122 4.755 20.062 1.00 94.88 300 PRO A C 1
ATOM 2289 O O . PRO A 1 300 ? -28.441 3.568 19.960 1.00 94.88 300 PRO A O 1
ATOM 2292 N N . GLY A 1 301 ? -27.923 5.347 21.245 1.00 95.69 301 GLY A N 1
ATOM 2293 C CA . GLY A 1 301 ? -28.073 4.654 22.528 1.00 95.69 301 GLY A CA 1
ATOM 2294 C C . GLY A 1 301 ? -26.882 3.780 22.935 1.00 95.69 301 GLY A C 1
ATOM 2295 O O . GLY A 1 301 ? -27.019 2.979 23.860 1.00 9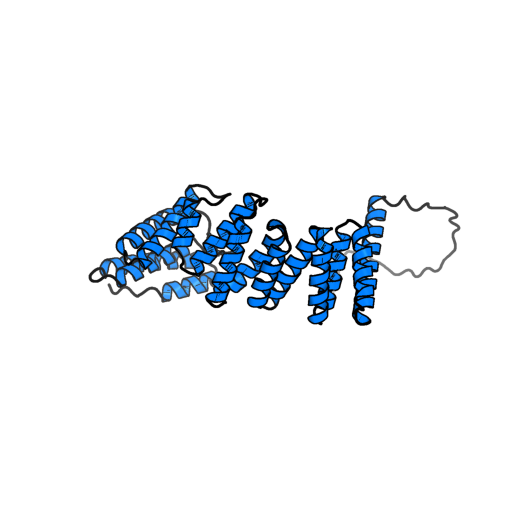5.69 301 GLY A O 1
ATOM 2296 N N . ARG A 1 302 ? -25.739 3.886 22.239 1.00 97.12 302 ARG A N 1
ATOM 2297 C CA . ARG A 1 302 ? -24.497 3.132 22.514 1.00 97.12 302 ARG A CA 1
ATOM 2298 C C . ARG A 1 302 ? -23.352 4.032 22.991 1.00 97.12 302 ARG A C 1
ATOM 2300 O O . ARG A 1 302 ? -22.170 3.729 22.813 1.00 97.12 302 ARG A O 1
ATOM 2307 N N . GLU A 1 303 ? -23.685 5.164 23.605 1.00 96.19 303 GLU A N 1
ATOM 2308 C CA . GLU A 1 303 ? -22.721 6.171 24.058 1.00 96.19 303 GLU A CA 1
ATOM 2309 C C . GLU A 1 303 ? -21.780 5.614 25.139 1.00 96.19 303 GLU A C 1
ATOM 2311 O O . GLU A 1 303 ? -20.598 5.964 25.187 1.00 96.19 303 GLU A O 1
ATOM 2316 N N . ALA A 1 304 ? -22.279 4.710 25.987 1.00 96.31 304 ALA A N 1
ATOM 2317 C CA . ALA A 1 304 ? -21.489 4.067 27.033 1.00 96.31 304 ALA A CA 1
ATOM 2318 C C . ALA A 1 304 ? -20.409 3.136 26.451 1.00 96.31 304 ALA A C 1
ATOM 2320 O O . ALA A 1 304 ? -19.269 3.131 26.928 1.00 96.31 304 ALA A O 1
ATOM 2321 N N . GLU A 1 305 ? -20.737 2.373 25.409 1.00 97.44 305 GLU A N 1
ATOM 2322 C CA . GLU A 1 305 ? -19.798 1.508 24.697 1.00 97.44 305 GLU A CA 1
ATOM 2323 C C . GLU A 1 305 ? -18.758 2.311 23.922 1.00 97.44 305 GLU A C 1
ATOM 2325 O O . GLU A 1 305 ? -17.569 1.979 23.990 1.00 97.44 305 GLU A O 1
ATOM 2330 N N . ALA A 1 306 ? -19.176 3.398 23.265 1.00 97.25 306 ALA A N 1
ATOM 2331 C CA . ALA A 1 306 ? -18.262 4.331 22.613 1.00 97.25 306 ALA A CA 1
ATOM 2332 C C . ALA A 1 306 ? -17.246 4.891 23.622 1.00 97.25 306 ALA A C 1
ATOM 2334 O O . ALA A 1 306 ? -16.034 4.775 23.435 1.00 97.25 306 ALA A O 1
ATOM 2335 N N . ALA A 1 307 ? -17.734 5.399 24.758 1.00 97.38 307 ALA A N 1
ATOM 2336 C CA . ALA A 1 307 ? -16.908 5.892 25.855 1.00 97.38 307 ALA A CA 1
ATOM 2337 C C . ALA A 1 307 ? -15.941 4.825 26.400 1.00 97.38 307 ALA A C 1
ATOM 2339 O O . ALA A 1 307 ? -14.784 5.126 26.705 1.00 97.38 307 ALA A O 1
ATOM 2340 N N . ALA A 1 308 ? -16.382 3.570 26.525 1.00 97.31 308 ALA A N 1
ATOM 2341 C CA . ALA A 1 308 ? -15.525 2.476 26.971 1.00 97.31 308 ALA A CA 1
ATOM 2342 C C . ALA A 1 308 ? -14.396 2.170 25.975 1.00 97.31 308 ALA A C 1
ATOM 2344 O O . ALA A 1 308 ? -13.255 1.993 26.402 1.00 97.31 308 ALA A O 1
ATOM 2345 N N . ALA A 1 309 ? -14.695 2.147 24.675 1.00 97.94 309 ALA A N 1
ATOM 2346 C CA . ALA A 1 309 ? -13.700 1.939 23.626 1.00 97.94 309 ALA A CA 1
ATOM 2347 C C . ALA A 1 309 ? -12.690 3.094 23.557 1.00 97.94 309 ALA A C 1
ATOM 2349 O O . ALA A 1 309 ? -11.484 2.855 23.572 1.00 97.94 309 ALA A O 1
ATOM 2350 N N . TYR A 1 310 ? -13.148 4.349 23.633 1.00 98.31 310 TYR A N 1
ATOM 2351 C CA . TYR A 1 310 ? -12.246 5.502 23.689 1.00 98.31 310 TYR A CA 1
ATOM 2352 C C . TYR A 1 310 ? -11.311 5.466 24.901 1.00 98.31 310 TYR A C 1
ATOM 2354 O O . TYR A 1 310 ? -10.130 5.777 24.763 1.00 98.31 310 TYR A O 1
ATOM 2362 N N . ARG A 1 311 ? -11.778 5.034 26.083 1.00 98.00 311 ARG A N 1
ATOM 2363 C CA . ARG A 1 311 ? -10.887 4.851 27.246 1.00 98.00 311 ARG A CA 1
ATOM 2364 C C . ARG A 1 311 ? -9.779 3.832 26.966 1.00 98.00 311 ARG A C 1
ATOM 2366 O O . ARG A 1 311 ? -8.622 4.123 27.266 1.00 98.00 311 ARG A O 1
ATOM 2373 N N . ARG A 1 312 ? -10.111 2.680 26.368 1.00 97.81 312 ARG A N 1
ATOM 2374 C CA . ARG A 1 312 ? -9.114 1.661 25.987 1.00 97.81 312 ARG A CA 1
ATOM 2375 C C . ARG A 1 312 ? -8.145 2.187 24.929 1.00 97.81 312 ARG A C 1
ATOM 2377 O O . ARG A 1 312 ? -6.938 2.031 25.087 1.00 97.81 312 ARG A O 1
ATOM 2384 N N . ALA A 1 313 ? -8.642 2.906 23.922 1.00 98.25 313 ALA A N 1
ATOM 2385 C CA . ALA A 1 313 ? -7.807 3.544 22.907 1.00 98.25 313 ALA A CA 1
ATOM 2386 C C . ALA A 1 313 ? -6.767 4.492 23.523 1.00 98.25 313 ALA A C 1
ATOM 2388 O O . ALA A 1 313 ? -5.580 4.399 23.214 1.00 98.25 313 AL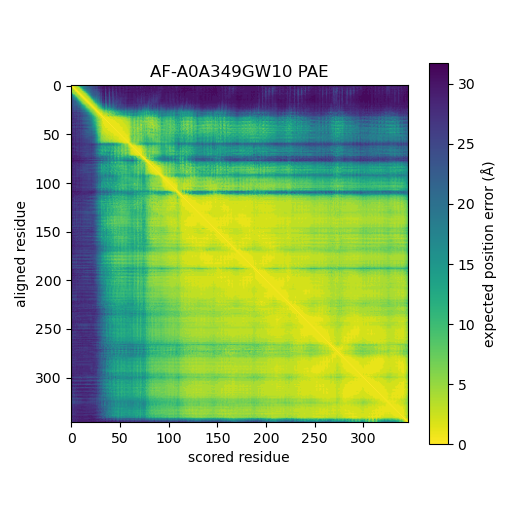A A O 1
ATOM 2389 N N . ARG A 1 314 ? -7.189 5.367 24.452 1.00 98.12 314 ARG A N 1
ATOM 2390 C CA . ARG A 1 314 ? -6.270 6.277 25.160 1.00 98.12 314 ARG A CA 1
ATOM 2391 C C . ARG A 1 314 ? -5.208 5.516 25.946 1.00 98.12 314 ARG A C 1
ATOM 2393 O O . ARG A 1 314 ? -4.042 5.893 25.880 1.00 98.12 314 ARG A O 1
ATOM 2400 N N . GLN A 1 315 ? -5.599 4.461 26.662 1.00 98.06 315 GLN A N 1
ATOM 2401 C CA . GLN A 1 315 ? -4.664 3.631 27.422 1.00 98.06 315 GLN A CA 1
ATOM 2402 C C . GLN A 1 315 ? -3.587 3.032 26.508 1.00 98.06 315 GLN A C 1
ATOM 2404 O O . GLN A 1 315 ? -2.402 3.121 26.823 1.00 98.06 315 GLN A O 1
ATOM 2409 N N . HIS A 1 316 ? -3.980 2.480 25.361 1.00 98.12 316 HIS A N 1
ATOM 2410 C CA . HIS A 1 316 ? -3.046 1.909 24.397 1.00 98.12 316 HIS A CA 1
ATOM 2411 C C . HIS A 1 316 ? -2.104 2.952 23.790 1.00 98.12 316 HIS A C 1
ATOM 2413 O O . HIS A 1 316 ? -0.894 2.737 23.762 1.00 98.12 316 HIS A O 1
ATOM 2419 N N . TYR A 1 317 ? -2.604 4.125 23.392 1.00 98.06 317 TYR A N 1
ATOM 2420 C CA . TYR A 1 317 ? -1.718 5.185 22.901 1.00 98.06 317 TYR A CA 1
ATOM 2421 C C . TYR A 1 317 ? -0.746 5.688 23.971 1.00 98.06 317 TYR A C 1
ATOM 2423 O O . TYR A 1 317 ? 0.416 5.941 23.668 1.00 98.06 317 TYR A O 1
ATOM 2431 N N . GLN A 1 318 ? -1.175 5.798 25.230 1.00 97.81 318 GLN A N 1
ATOM 2432 C CA . GLN A 1 318 ? -0.279 6.158 26.333 1.00 97.81 318 GLN A CA 1
ATOM 2433 C C . GLN A 1 318 ? 0.828 5.114 26.537 1.00 97.81 318 GLN A C 1
ATOM 2435 O O . GLN A 1 318 ? 1.978 5.486 26.760 1.00 97.81 318 GLN A O 1
ATOM 2440 N N . GLN A 1 319 ? 0.502 3.824 26.423 1.00 97.38 319 GLN A N 1
ATOM 2441 C CA . GLN A 1 319 ? 1.490 2.743 26.467 1.00 97.38 319 GLN A CA 1
ATOM 2442 C C . GLN A 1 319 ? 2.466 2.823 25.284 1.00 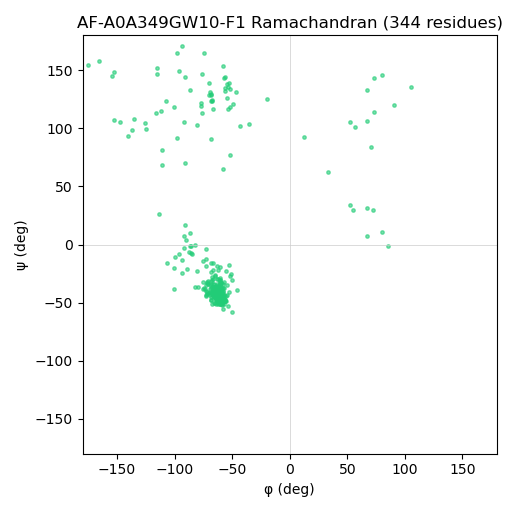97.38 319 GLN A C 1
ATOM 2444 O O . GLN A 1 319 ? 3.676 2.756 25.493 1.00 97.38 319 GLN A O 1
ATOM 2449 N N . ALA A 1 320 ? 1.962 3.055 24.067 1.00 96.38 320 ALA A N 1
ATOM 2450 C CA . ALA A 1 320 ? 2.795 3.226 22.878 1.00 96.38 320 ALA A CA 1
ATOM 2451 C C . ALA A 1 320 ? 3.774 4.401 23.036 1.00 96.38 320 ALA A C 1
ATOM 2453 O O . ALA A 1 320 ? 4.977 4.232 22.843 1.00 96.38 320 ALA A O 1
ATOM 2454 N N . LEU A 1 321 ? 3.288 5.570 23.471 1.00 97.31 321 LEU A N 1
ATOM 2455 C CA . LEU A 1 321 ? 4.112 6.766 23.692 1.00 97.31 321 LEU A CA 1
ATOM 2456 C C . LEU A 1 321 ? 5.212 6.544 24.735 1.00 97.31 321 LEU A C 1
ATOM 2458 O O . LEU A 1 321 ? 6.297 7.096 24.591 1.00 97.31 321 LEU A O 1
ATOM 2462 N N . ALA A 1 322 ? 4.964 5.720 25.757 1.00 96.94 322 ALA A N 1
ATOM 2463 C CA . ALA A 1 322 ? 5.967 5.395 26.769 1.00 96.94 322 ALA A CA 1
ATOM 2464 C C . ALA A 1 322 ? 7.130 4.540 26.225 1.00 96.94 322 ALA A C 1
ATOM 2466 O O . ALA A 1 322 ? 8.217 4.561 26.800 1.00 96.94 322 ALA A O 1
ATOM 2467 N N . SER A 1 323 ? 6.910 3.796 25.136 1.00 93.00 323 SER A N 1
ATOM 2468 C CA . SER A 1 323 ? 7.936 2.967 24.479 1.00 93.00 323 SER A CA 1
ATOM 2469 C C . SER A 1 323 ? 8.670 3.653 23.321 1.00 93.00 323 SER A C 1
ATOM 2471 O O . SER A 1 323 ? 9.686 3.140 22.854 1.00 93.00 323 SER A O 1
ATOM 2473 N N . LEU A 1 324 ? 8.163 4.790 22.841 1.00 93.88 324 LEU A N 1
ATOM 2474 C CA . LEU A 1 324 ? 8.681 5.488 21.666 1.00 93.88 324 LEU A CA 1
ATOM 2475 C C . LEU A 1 324 ? 9.644 6.614 22.059 1.00 93.88 324 LEU A C 1
ATOM 2477 O O . LEU A 1 324 ? 9.480 7.263 23.090 1.00 93.88 324 LEU A O 1
ATOM 2481 N N . ASP A 1 325 ? 10.624 6.896 21.198 1.00 93.81 325 ASP A N 1
ATOM 2482 C CA . ASP A 1 325 ? 11.459 8.096 21.319 1.00 93.81 325 ASP A CA 1
ATOM 2483 C C . ASP A 1 325 ? 10.596 9.348 21.050 1.00 93.81 325 ASP A C 1
ATOM 2485 O O . ASP A 1 325 ? 10.016 9.435 19.962 1.00 93.81 325 ASP A O 1
ATOM 2489 N N . PRO A 1 326 ? 10.520 10.334 21.969 1.00 96.56 326 PRO A N 1
ATOM 2490 C CA . PRO A 1 326 ? 9.776 11.579 21.764 1.00 96.56 326 PRO A CA 1
ATOM 2491 C C . PRO A 1 326 ? 10.168 12.383 20.518 1.00 96.56 326 PRO A C 1
ATOM 2493 O O . PRO A 1 326 ? 9.371 13.187 20.036 1.00 96.56 326 PRO A O 1
ATOM 2496 N N . ALA A 1 327 ? 11.382 12.191 19.992 1.00 95.25 327 ALA A N 1
ATOM 2497 C CA . ALA A 1 327 ? 11.833 12.818 18.751 1.00 95.25 327 ALA A CA 1
ATOM 2498 C C . ALA A 1 327 ? 11.433 12.031 17.486 1.00 95.25 327 ALA A C 1
ATOM 2500 O O . ALA A 1 327 ? 11.640 12.514 16.369 1.00 95.25 327 ALA A O 1
ATOM 2501 N N . SER A 1 328 ? 10.880 10.823 17.632 1.00 91.56 328 SER A N 1
ATOM 2502 C CA . SER A 1 328 ? 10.513 9.975 16.499 1.00 91.56 328 SER A CA 1
ATOM 2503 C C . SER A 1 328 ? 9.225 10.449 15.807 1.00 91.56 328 SER A C 1
ATOM 2505 O O . SER A 1 328 ? 8.290 10.923 16.463 1.00 91.56 328 SER A O 1
ATOM 2507 N N . PRO A 1 329 ? 9.113 10.273 14.477 1.00 90.38 329 PRO A N 1
ATOM 2508 C CA . PRO A 1 329 ? 7.862 10.516 13.761 1.00 90.38 329 PRO A CA 1
ATOM 2509 C C . PRO A 1 329 ? 6.684 9.681 14.283 1.00 90.38 329 PRO A C 1
ATOM 2511 O O . PRO A 1 329 ? 5.554 10.163 14.279 1.00 90.38 329 PRO A O 1
ATOM 2514 N N . ASP A 1 330 ? 6.942 8.455 14.745 1.00 89.75 330 ASP A N 1
ATOM 2515 C CA . ASP A 1 330 ? 5.899 7.548 15.236 1.00 89.75 330 ASP A CA 1
ATOM 2516 C C . ASP A 1 330 ? 5.349 8.013 16.598 1.00 89.75 330 ASP A C 1
ATOM 2518 O O . ASP A 1 330 ? 4.148 7.905 16.846 1.00 89.75 330 ASP A O 1
ATOM 2522 N N . TYR A 1 331 ? 6.184 8.631 17.448 1.00 94.06 331 TYR A N 1
ATOM 2523 C CA . TYR A 1 331 ? 5.711 9.315 18.658 1.00 94.06 331 TYR A CA 1
ATOM 2524 C C . TYR A 1 331 ? 4.780 10.477 18.306 1.00 94.06 331 TYR A C 1
ATOM 2526 O O . TYR A 1 331 ? 3.694 10.596 18.873 1.00 94.06 331 TYR A O 1
ATOM 2534 N N . ALA A 1 332 ? 5.178 11.326 17.352 1.00 94.62 332 ALA A N 1
ATOM 2535 C CA . ALA A 1 332 ? 4.363 12.465 16.930 1.00 94.62 332 ALA A CA 1
ATOM 2536 C C . ALA A 1 332 ? 3.000 12.020 16.369 1.00 94.62 332 ALA A C 1
ATOM 2538 O O . ALA A 1 332 ? 1.975 12.645 16.648 1.00 94.62 332 ALA A O 1
ATOM 2539 N N . GLU A 1 333 ? 2.975 10.919 15.618 1.00 93.25 333 GLU A N 1
ATOM 2540 C CA . GLU A 1 333 ? 1.747 10.315 15.107 1.00 93.25 333 GLU A CA 1
ATOM 2541 C C . GLU A 1 333 ? 0.859 9.756 16.227 1.00 93.25 333 GLU A C 1
ATOM 2543 O O . GLU A 1 333 ? -0.312 10.127 16.303 1.00 93.25 333 GLU A O 1
ATOM 2548 N N . ALA A 1 334 ? 1.406 8.945 17.139 1.00 94.44 334 ALA A N 1
ATOM 2549 C CA . ALA A 1 334 ? 0.650 8.400 18.268 1.00 94.44 334 ALA A CA 1
ATOM 2550 C C . ALA A 1 334 ? 0.104 9.501 19.198 1.00 94.44 334 ALA A C 1
ATOM 2552 O O . ALA A 1 334 ? -1.017 9.396 19.696 1.00 94.44 334 ALA A O 1
ATOM 2553 N N . ALA A 1 335 ? 0.861 10.585 19.403 1.00 97.12 335 ALA A N 1
ATOM 2554 C CA . ALA A 1 335 ? 0.436 11.721 20.218 1.00 97.12 335 ALA A CA 1
ATOM 2555 C C . ALA A 1 335 ? -0.737 12.471 19.572 1.00 97.12 335 ALA A C 1
ATOM 2557 O O . ALA A 1 335 ? -1.726 12.763 20.246 1.00 97.12 335 ALA A O 1
ATOM 2558 N N . ARG A 1 336 ? -0.659 12.720 18.259 1.00 97.12 336 ARG A N 1
ATOM 2559 C CA . ARG A 1 336 ? -1.751 13.322 17.481 1.00 97.12 336 ARG A CA 1
ATOM 2560 C C . ARG A 1 336 ? -3.012 12.462 17.529 1.00 97.12 336 ARG A C 1
ATOM 2562 O O . ARG A 1 336 ? -4.114 12.981 17.671 1.00 97.12 336 ARG A O 1
ATOM 2569 N N . GLU A 1 337 ? -2.864 11.147 17.422 1.00 97.00 337 GLU A N 1
ATOM 2570 C CA . GLU A 1 337 ? -4.001 10.227 17.465 1.00 97.00 337 GLU A CA 1
ATOM 2571 C C . GLU A 1 337 ? -4.635 10.150 18.850 1.00 97.00 337 GLU A C 1
ATOM 2573 O O . GLU A 1 337 ? -5.860 10.145 18.946 1.00 97.00 337 GLU A O 1
ATOM 2578 N N . LEU A 1 338 ? -3.831 10.179 19.920 1.00 97.50 338 LEU A N 1
ATOM 2579 C CA . LEU A 1 338 ? -4.317 10.293 21.295 1.00 97.50 338 LEU A CA 1
ATOM 2580 C C . LEU A 1 338 ? -5.107 11.589 21.523 1.00 97.50 338 LEU A C 1
ATOM 2582 O O . LEU A 1 338 ? -6.150 11.564 22.180 1.00 97.50 338 LEU A O 1
ATOM 2586 N N . GLU A 1 339 ? -4.618 12.714 20.998 1.00 97.38 339 GLU A N 1
ATOM 2587 C CA . GLU A 1 339 ? -5.316 14.002 21.057 1.00 97.38 339 GLU A CA 1
ATOM 2588 C C . GLU A 1 339 ? -6.658 13.947 20.314 1.00 97.38 339 GLU A C 1
ATOM 2590 O O . GLU A 1 339 ? -7.657 14.466 20.809 1.00 97.38 339 GLU A O 1
ATOM 2595 N N . ALA A 1 340 ? -6.703 13.243 19.180 1.00 97.12 340 ALA A N 1
ATOM 2596 C CA . ALA A 1 340 ? -7.913 13.043 18.390 1.00 97.12 340 AL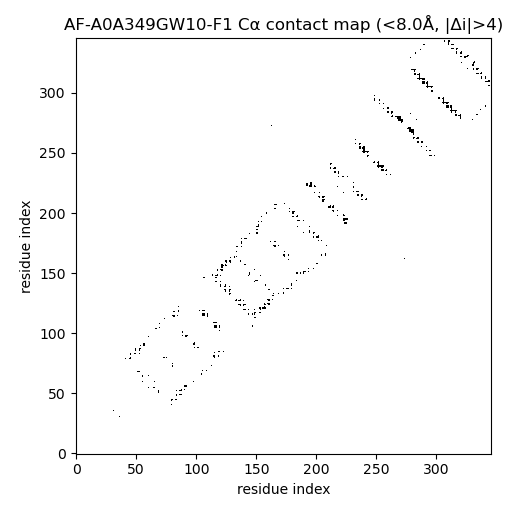A A CA 1
ATOM 2597 C C . ALA A 1 340 ? -8.925 12.064 19.016 1.00 97.12 340 ALA A C 1
ATOM 2599 O O . ALA A 1 340 ? -10.058 11.993 18.541 1.00 97.12 340 ALA A O 1
ATOM 2600 N N . VAL A 1 341 ? -8.562 11.296 20.055 1.00 97.19 341 VAL A N 1
ATOM 2601 C CA . VAL A 1 341 ? -9.541 10.467 20.774 1.00 97.19 341 VAL A CA 1
ATOM 2602 C C . VAL A 1 341 ? -10.484 11.384 21.564 1.00 97.19 341 VAL A C 1
ATOM 2604 O O . VAL A 1 341 ? -9.999 12.194 22.364 1.00 97.19 341 VAL A O 1
ATOM 2607 N N . PRO A 1 342 ? -11.818 11.242 21.440 1.00 96.06 342 PRO A N 1
ATOM 2608 C CA . PRO A 1 342 ? -12.765 12.011 22.239 1.00 96.06 342 PRO A CA 1
ATOM 2609 C C . PRO A 1 342 ? -12.489 11.921 23.745 1.00 96.06 342 PRO A C 1
ATOM 2611 O O . PRO A 1 342 ? -12.144 10.865 24.291 1.00 96.06 342 PRO A O 1
ATOM 2614 N N . ALA A 1 343 ? -12.623 13.057 24.431 1.00 90.12 343 ALA A N 1
ATOM 2615 C CA . ALA A 1 343 ? -12.575 13.086 25.884 1.00 90.12 343 ALA A CA 1
ATOM 2616 C C . ALA A 1 343 ? -13.817 12.381 26.434 1.00 90.12 343 ALA A C 1
ATOM 2618 O O . ALA A 1 343 ? -14.945 12.688 26.054 1.00 90.12 343 ALA A O 1
ATOM 2619 N N . VAL A 1 344 ? -13.606 11.430 27.337 1.00 83.69 344 VAL A N 1
ATOM 2620 C CA . VAL A 1 344 ? -14.702 10.705 27.972 1.00 83.69 344 VAL A CA 1
ATOM 2621 C C . VAL A 1 344 ? -15.068 11.449 29.249 1.00 83.69 344 VAL A C 1
ATOM 2623 O O . VAL A 1 344 ? -14.306 11.416 30.214 1.00 83.69 344 VAL A O 1
ATOM 2626 N N . VAL A 1 345 ? -16.196 12.163 29.232 1.00 67.75 345 VAL A N 1
ATOM 2627 C CA . VAL A 1 345 ? -16.752 12.792 30.439 1.00 67.75 345 VAL A CA 1
ATOM 2628 C C . VAL A 1 345 ? -17.208 11.669 31.371 1.00 67.75 345 VAL A C 1
ATOM 2630 O O . VAL A 1 345 ? -17.924 10.767 30.934 1.00 67.75 345 VAL A O 1
ATOM 2633 N N . GLN A 1 346 ? -16.693 11.681 32.603 1.00 55.22 346 GLN A N 1
ATOM 2634 C CA . GLN A 1 346 ? -17.006 10.689 33.635 1.00 55.22 346 GLN A CA 1
ATOM 2635 C C . GLN A 1 346 ? -18.424 10.839 34.170 1.00 55.22 346 GLN A C 1
ATOM 2637 O O . GLN A 1 346 ? -18.875 12.000 34.309 1.00 55.22 346 GLN A O 1
#

pLDDT: mean 82.25, std 19.51, range [21.53, 98.31]

Nearest PDB structures (foldseek):
  8gl8-assembly1_I  TM=3.782E-01  e=3.221E-02  Flavobacterium johnsoniae
  4i1a-assembly3_B  TM=5.028E-01  e=1.345E-01  Bacillus subtilis subsp. subtilis str. 168
  7tdz-assembly1_a  TM=3.840E-01  e=3.830E-02  Xenopus laevis
  4i9e-assembly1_B  TM=4.819E-01  e=1.807E+00  Bacillus subtilis subsp. subtilis str. 168
  8rsv-assembly2_B  TM=3.240E-01  e=3.802E-01  Bacillus phage phi3T

Solvent-accessible surface area (backbone atoms only — not comparable to full-atom values): 19407 Å² total; per-residue (Å²): 134,86,84,91,82,89,85,86,78,87,80,83,91,76,93,76,94,76,77,94,71,91,67,95,59,89,71,69,71,74,80,72,53,68,67,58,54,50,50,50,54,50,51,50,52,36,54,51,46,40,51,52,45,49,52,40,59,76,69,59,65,52,70,68,62,50,54,50,50,53,56,60,44,65,76,62,81,51,76,54,45,54,50,32,52,50,48,43,54,62,68,35,70,87,37,72,68,61,42,52,52,49,52,52,51,45,50,69,57,18,84,81,36,67,69,48,31,28,51,53,38,32,49,48,24,40,51,17,42,78,66,70,33,63,70,51,28,51,52,37,51,51,51,30,54,78,69,67,37,58,53,75,56,35,43,71,31,47,56,63,31,44,70,67,37,58,75,73,50,55,72,70,56,36,52,52,50,51,51,51,45,56,52,50,45,64,44,85,88,54,52,58,67,58,34,14,50,41,44,50,52,49,38,53,52,22,57,77,68,67,34,34,67,58,32,46,56,47,48,76,70,55,48,51,92,61,55,70,69,58,43,52,53,52,43,34,52,33,50,16,53,40,27,46,77,70,72,35,58,71,61,15,42,56,25,46,49,54,42,46,60,55,53,72,70,56,91,64,56,46,67,40,86,90,79,69,45,73,41,52,52,36,40,56,47,13,56,53,28,36,49,45,12,56,54,29,63,72,41,90,94,29,57,68,58,12,43,52,26,30,53,53,12,45,53,24,23,54,54,30,50,73,75,40,56,83,88,37,72,66,28,55,49,43,52,53,51,45,67,68,45,71,84,68,84,129